Protein AF-A0A662V0V3-F1 (afdb_monomer_lite)

Sequence (267 aa):
MVRGRYQEDEWTQLFRLRDEVISTLRYVTDKVEEINYPELQRGKKKSIDIVASTEHKDLIIKIQSDAKKIKRDELEDLIKSSKVLNALPIVISKFSGSNELEDYVIYIKNNVFIMNEKTFKGVVVERNTYVFNIKGNYLVKVDGKRLRRLRESLGLSLGDVAKELGVTRKTVYEYERESFTATVGTAERLINVFGDDIIEPIDIKVLSELRRMYETALKLSEDRGYDIVNYLKSLGLKASDIKFSAPDVLASHEVSERVKLFIIDLR

Radius of gyration: 21.25 Å; chains: 1; bounding box: 59×47×59 Å

pLDDT: mean 80.62, std 18.29, range [36.09, 98.62]

Structure (mmCIF, N/CA/C/O backbone):
data_AF-A0A662V0V3-F1
#
_entry.id   AF-A0A662V0V3-F1
#
loop_
_atom_site.group_PDB
_atom_site.id
_atom_site.type_symbol
_atom_site.label_atom_id
_atom_site.label_alt_id
_atom_site.label_comp_id
_atom_site.label_asym_id
_atom_site.label_entity_id
_atom_site.label_seq_id
_atom_site.pdbx_PDB_ins_code
_atom_site.Cartn_x
_atom_site.Cartn_y
_atom_site.Cartn_z
_atom_site.occupancy
_atom_site.B_iso_or_equiv
_atom_site.auth_seq_id
_atom_site.auth_comp_id
_atom_site.auth_asym_id
_atom_site.auth_atom_id
_atom_site.pdbx_PDB_model_num
ATOM 1 N N . MET A 1 1 ? 34.829 -26.883 13.760 1.00 36.09 1 MET A N 1
ATOM 2 C CA . MET A 1 1 ? 33.883 -25.870 14.276 1.00 36.09 1 MET A CA 1
ATOM 3 C C . MET A 1 1 ? 33.181 -25.259 13.068 1.00 36.09 1 MET A C 1
ATOM 5 O O . MET A 1 1 ? 33.802 -24.524 12.317 1.00 36.09 1 MET A O 1
ATOM 9 N N . VAL A 1 2 ? 31.957 -25.705 12.778 1.00 39.19 2 VAL A N 1
ATOM 10 C CA . VAL A 1 2 ? 31.192 -25.314 11.580 1.00 39.19 2 VAL A CA 1
ATOM 11 C C . VAL A 1 2 ? 30.356 -24.078 11.899 1.00 39.19 2 VAL A C 1
ATOM 13 O O . VAL A 1 2 ? 29.599 -24.118 12.865 1.00 39.19 2 VAL A O 1
ATOM 16 N N . ARG A 1 3 ? 30.474 -23.026 11.076 1.00 37.81 3 ARG A N 1
ATOM 17 C CA . ARG A 1 3 ? 29.374 -22.205 10.513 1.00 37.81 3 ARG A CA 1
ATOM 18 C C . ARG A 1 3 ? 29.942 -20.935 9.867 1.00 37.81 3 ARG A C 1
ATOM 20 O O . ARG A 1 3 ? 29.838 -19.840 10.409 1.00 37.81 3 ARG A O 1
ATOM 27 N N . GLY A 1 4 ? 30.498 -21.081 8.666 1.00 36.47 4 GLY A N 1
ATOM 28 C CA . GLY A 1 4 ? 30.478 -19.981 7.704 1.00 36.47 4 GLY A CA 1
ATOM 29 C C . GLY A 1 4 ? 29.048 -19.872 7.183 1.00 36.47 4 GLY A C 1
ATOM 30 O O . GLY A 1 4 ? 28.585 -20.775 6.490 1.00 36.47 4 GLY A O 1
ATOM 31 N N . ARG A 1 5 ? 28.307 -18.830 7.576 1.00 39.22 5 ARG A N 1
ATOM 32 C CA . ARG A 1 5 ? 27.064 -18.488 6.874 1.00 39.22 5 ARG A CA 1
ATOM 33 C C . ARG A 1 5 ? 27.488 -18.047 5.478 1.00 39.22 5 ARG A C 1
ATOM 35 O O . ARG A 1 5 ? 28.145 -17.018 5.355 1.00 39.22 5 ARG A O 1
ATOM 42 N N . TYR A 1 6 ? 27.152 -18.826 4.456 1.00 42.78 6 TYR A N 1
ATOM 43 C CA . TYR A 1 6 ? 27.173 -18.335 3.085 1.00 42.78 6 TYR A CA 1
ATOM 44 C C . TYR A 1 6 ? 26.212 -17.143 3.037 1.00 42.78 6 TYR A C 1
ATOM 46 O O . TYR A 1 6 ? 25.001 -17.321 3.158 1.00 42.78 6 TYR A O 1
ATOM 54 N N . GLN A 1 7 ? 26.745 -15.921 2.972 1.00 56.53 7 GLN A N 1
ATOM 55 C CA . GLN A 1 7 ? 25.949 -14.781 2.538 1.00 56.53 7 GLN A CA 1
ATOM 56 C C . GLN A 1 7 ? 25.616 -15.045 1.072 1.00 56.53 7 GLN A C 1
ATOM 58 O O . GLN A 1 7 ? 26.511 -15.092 0.232 1.00 56.53 7 GLN A O 1
ATOM 63 N N . GLU A 1 8 ? 24.342 -15.308 0.805 1.00 66.62 8 GLU A N 1
ATOM 64 C CA . GLU A 1 8 ? 23.791 -15.407 -0.543 1.00 66.62 8 GLU A CA 1
ATOM 65 C C . GLU A 1 8 ? 24.141 -14.126 -1.306 1.00 66.62 8 GLU A C 1
ATOM 67 O O . GLU A 1 8 ? 23.942 -13.025 -0.781 1.00 66.62 8 GLU A O 1
ATOM 72 N N . ASP A 1 9 ? 24.717 -14.256 -2.499 1.00 82.44 9 ASP A N 1
ATOM 73 C CA . ASP A 1 9 ? 25.116 -13.098 -3.290 1.00 82.44 9 ASP A CA 1
ATOM 74 C C . ASP A 1 9 ? 23.882 -12.329 -3.797 1.00 82.44 9 ASP A C 1
ATOM 76 O O . ASP A 1 9 ? 22.776 -12.865 -3.903 1.00 82.44 9 ASP A O 1
ATOM 80 N N . GLU A 1 10 ? 24.062 -11.041 -4.095 1.00 78.12 10 GLU A N 1
ATOM 81 C CA . GLU A 1 10 ? 22.960 -10.135 -4.438 1.00 78.12 10 GLU A CA 1
ATOM 82 C C . GLU A 1 10 ? 22.139 -10.606 -5.654 1.00 78.12 10 GLU A C 1
ATOM 84 O O . GLU A 1 10 ? 20.933 -10.357 -5.703 1.00 78.12 10 GLU A O 1
ATOM 89 N N . TRP A 1 11 ? 22.752 -11.314 -6.611 1.00 80.00 11 TRP A N 1
ATOM 90 C CA . TRP A 1 11 ? 22.042 -11.821 -7.787 1.00 80.00 11 TRP A CA 1
ATOM 91 C C . TRP A 1 11 ? 21.108 -12.966 -7.438 1.00 80.00 11 TRP A C 1
ATOM 93 O O . TRP A 1 11 ? 19.960 -12.963 -7.881 1.00 80.00 11 TRP A O 1
ATOM 103 N N . THR A 1 12 ? 21.574 -13.907 -6.621 1.00 83.75 12 THR A N 1
ATOM 104 C CA . THR A 1 12 ? 20.755 -15.033 -6.168 1.00 83.75 12 THR A CA 1
ATOM 105 C C . THR A 1 12 ? 19.556 -14.536 -5.354 1.00 83.75 12 THR A C 1
ATOM 107 O O . THR A 1 12 ? 18.425 -14.959 -5.601 1.00 83.75 12 THR A O 1
ATOM 110 N N . GLN A 1 13 ? 19.761 -13.541 -4.482 1.00 82.56 13 GLN A N 1
ATOM 111 C CA . GLN A 1 13 ? 18.664 -12.906 -3.741 1.00 82.56 13 GLN A CA 1
ATOM 112 C C . GLN A 1 13 ? 17.648 -12.222 -4.667 1.00 82.56 13 GLN A C 1
ATOM 114 O O . GLN A 1 13 ? 16.444 -12.393 -4.493 1.00 82.56 13 GLN A O 1
ATOM 119 N N . LEU A 1 14 ? 18.114 -11.455 -5.660 1.00 86.75 14 LEU A N 1
ATOM 120 C CA . LEU A 1 14 ? 17.243 -10.771 -6.623 1.00 86.75 14 LEU A CA 1
ATOM 121 C C . LEU A 1 14 ? 16.444 -11.747 -7.491 1.00 86.75 14 LEU A C 1
ATOM 123 O O . LEU A 1 14 ? 15.271 -11.495 -7.765 1.00 86.75 14 LEU A O 1
ATOM 127 N N . PHE A 1 15 ? 17.076 -12.835 -7.930 1.00 88.19 15 PHE A N 1
ATOM 128 C CA . PHE A 1 15 ? 16.431 -13.882 -8.717 1.00 88.19 15 PHE A CA 1
ATOM 129 C C . PHE A 1 15 ? 15.315 -14.553 -7.914 1.00 88.19 15 PHE A C 1
ATOM 131 O O . PHE A 1 15 ? 14.172 -14.599 -8.356 1.00 88.19 15 PHE A O 1
ATOM 138 N N . ARG A 1 16 ? 15.616 -14.959 -6.679 1.00 90.25 16 ARG A N 1
ATOM 139 C CA . ARG A 1 16 ? 14.630 -15.558 -5.781 1.00 90.25 16 ARG A CA 1
ATOM 140 C C . ARG A 1 16 ? 13.469 -14.613 -5.472 1.00 90.25 16 ARG A C 1
ATOM 142 O O . ARG A 1 16 ? 12.314 -15.014 -5.563 1.00 90.25 16 ARG A O 1
ATOM 149 N N . LEU A 1 17 ? 13.775 -13.357 -5.139 1.00 92.56 17 LEU A N 1
ATOM 150 C CA . LEU A 1 17 ? 12.762 -12.344 -4.844 1.00 92.56 17 LEU A CA 1
ATOM 151 C C . LEU A 1 17 ? 11.808 -12.161 -6.029 1.00 92.56 17 LEU A C 1
ATOM 153 O O . LEU A 1 17 ? 10.598 -12.037 -5.859 1.00 92.56 17 LEU A O 1
ATOM 157 N N . ARG A 1 18 ? 12.354 -12.176 -7.247 1.00 93.69 18 ARG A N 1
ATOM 158 C CA . ARG A 1 18 ? 11.568 -12.104 -8.474 1.00 93.69 18 ARG A CA 1
ATOM 159 C C . ARG A 1 18 ? 10.651 -13.306 -8.648 1.00 93.69 18 ARG A C 1
ATOM 161 O O . ARG A 1 18 ? 9.461 -13.104 -8.881 1.00 93.69 18 ARG A O 1
ATOM 168 N N . ASP A 1 19 ? 11.176 -14.517 -8.513 1.00 94.88 19 ASP A N 1
ATOM 169 C CA . ASP A 1 19 ? 10.383 -15.739 -8.651 1.00 94.88 19 ASP A CA 1
ATOM 170 C C . ASP A 1 19 ? 9.229 -15.780 -7.639 1.00 94.88 19 ASP A C 1
ATOM 172 O O . ASP A 1 19 ? 8.098 -16.122 -7.990 1.00 94.88 19 ASP A O 1
ATOM 176 N N . GLU A 1 20 ? 9.482 -15.365 -6.395 1.00 96.06 20 GLU A N 1
ATOM 177 C CA . GLU A 1 20 ? 8.468 -15.298 -5.338 1.00 96.06 20 GLU A CA 1
ATOM 178 C C . GLU A 1 20 ? 7.365 -14.270 -5.659 1.00 96.06 20 GLU A C 1
ATOM 180 O O . GLU A 1 20 ? 6.174 -14.565 -5.500 1.00 96.06 20 GLU A O 1
ATOM 185 N N . VAL A 1 21 ? 7.727 -13.094 -6.186 1.00 97.56 21 VAL A N 1
ATOM 186 C CA . VAL A 1 21 ? 6.764 -12.069 -6.633 1.00 97.56 21 VAL A CA 1
ATOM 187 C C . VAL A 1 21 ? 5.919 -12.568 -7.805 1.00 97.56 21 VAL A C 1
ATOM 189 O O . VAL A 1 21 ? 4.696 -12.426 -7.782 1.00 97.56 21 VAL A O 1
ATOM 192 N N . ILE A 1 22 ? 6.538 -13.184 -8.816 1.00 97.12 22 ILE A N 1
ATOM 193 C CA . ILE A 1 22 ? 5.828 -13.712 -9.991 1.00 97.12 22 ILE A CA 1
ATOM 194 C C . ILE A 1 22 ? 4.888 -14.844 -9.589 1.00 97.12 22 ILE A C 1
ATOM 196 O O . ILE A 1 22 ? 3.740 -14.866 -10.027 1.00 97.12 22 ILE A O 1
ATOM 200 N N . SER A 1 23 ? 5.346 -15.760 -8.736 1.00 97.19 23 SER A N 1
ATOM 201 C CA . SER A 1 23 ? 4.524 -16.848 -8.203 1.00 97.19 23 SER A CA 1
ATOM 202 C C . SER A 1 23 ? 3.300 -16.311 -7.455 1.00 97.19 23 SER A C 1
ATOM 204 O O . SER A 1 23 ? 2.175 -16.745 -7.703 1.00 97.19 23 SER A O 1
ATOM 206 N N . THR A 1 24 ? 3.497 -15.289 -6.616 1.00 97.88 24 THR A N 1
ATOM 207 C CA . THR A 1 24 ? 2.410 -14.610 -5.893 1.00 97.88 24 THR A CA 1
ATOM 208 C C . THR A 1 24 ? 1.397 -13.976 -6.848 1.00 97.88 24 THR A C 1
ATOM 210 O O . THR A 1 24 ? 0.194 -14.124 -6.655 1.00 97.88 24 THR A O 1
ATOM 213 N N . LEU A 1 25 ? 1.860 -13.299 -7.903 1.00 97.56 25 LEU A N 1
ATOM 214 C CA . LEU A 1 25 ? 0.984 -12.693 -8.910 1.00 97.56 25 LEU A CA 1
ATOM 215 C C . LEU A 1 25 ? 0.212 -13.741 -9.717 1.00 97.56 25 LEU A C 1
ATOM 217 O O . LEU A 1 25 ? -0.990 -13.590 -9.919 1.00 97.56 25 LEU A O 1
ATOM 221 N N . ARG A 1 26 ? 0.877 -14.822 -10.133 1.00 96.88 26 ARG A N 1
ATOM 222 C CA . ARG A 1 26 ? 0.257 -15.924 -10.886 1.00 96.88 26 ARG A CA 1
ATOM 223 C C . ARG A 1 26 ? -0.793 -16.685 -10.085 1.00 96.88 26 ARG A C 1
ATOM 225 O O . ARG A 1 26 ? -1.642 -17.340 -10.673 1.00 96.88 26 ARG A O 1
ATOM 232 N N . TYR A 1 27 ? -0.773 -16.576 -8.758 1.00 95.69 27 TYR A N 1
ATOM 233 C CA . TYR A 1 27 ? -1.848 -17.101 -7.924 1.00 95.69 27 TYR A CA 1
ATOM 234 C C . TYR A 1 27 ? -3.170 -16.332 -8.103 1.00 95.69 27 TYR A C 1
ATOM 236 O O . TYR A 1 27 ? -4.236 -16.899 -7.881 1.00 95.69 27 TYR A O 1
ATOM 244 N N . VAL A 1 28 ? -3.118 -15.053 -8.499 1.00 95.06 28 VAL A N 1
ATOM 245 C CA . VAL A 1 28 ? -4.305 -14.178 -8.584 1.00 95.06 28 VAL A CA 1
ATOM 246 C C . VAL A 1 28 ? -4.665 -13.736 -10.000 1.00 95.06 28 VAL A C 1
ATOM 248 O O . VAL A 1 28 ? -5.780 -13.269 -10.223 1.00 95.06 28 VAL A O 1
ATOM 251 N N . THR A 1 29 ? -3.745 -13.827 -10.962 1.00 94.38 29 THR A N 1
ATOM 252 C CA . THR A 1 29 ? -3.995 -13.446 -12.356 1.00 94.38 29 THR A CA 1
ATOM 253 C C . THR A 1 29 ? -3.036 -14.140 -13.317 1.00 94.38 29 THR A C 1
ATOM 255 O O . THR A 1 29 ? -1.846 -14.265 -13.039 1.00 94.38 29 THR A O 1
ATOM 258 N N . ASP A 1 30 ? -3.532 -14.505 -14.499 1.00 93.50 30 ASP A N 1
ATOM 259 C CA . ASP A 1 30 ? -2.701 -15.018 -15.597 1.00 93.50 30 ASP A CA 1
ATOM 260 C C . ASP A 1 30 ? -2.013 -13.895 -16.394 1.00 93.50 30 ASP A C 1
ATOM 262 O O . ASP A 1 30 ? -1.129 -14.145 -17.210 1.00 93.50 30 ASP A O 1
ATOM 266 N N . LYS A 1 31 ? -2.411 -12.635 -16.179 1.00 94.50 31 LYS A N 1
ATOM 267 C CA . LYS A 1 31 ? -1.890 -11.470 -16.907 1.00 94.50 31 LYS A CA 1
ATOM 268 C C . LYS A 1 31 ? -0.669 -10.900 -16.194 1.00 94.50 31 LYS A C 1
ATOM 270 O O . LYS A 1 31 ? -0.765 -9.842 -15.572 1.00 94.50 31 LYS A O 1
ATOM 275 N N . VAL A 1 32 ? 0.449 -11.616 -16.260 1.00 94.00 32 VAL A N 1
ATOM 276 C CA . VAL A 1 32 ? 1.728 -11.229 -15.645 1.00 94.00 32 VAL A CA 1
ATOM 277 C C . VAL A 1 32 ? 2.821 -11.273 -16.700 1.00 94.00 32 VAL A C 1
ATOM 279 O O . VAL A 1 32 ? 3.084 -12.331 -17.263 1.00 94.00 32 VAL A O 1
ATOM 282 N N . GLU A 1 33 ? 3.487 -10.144 -16.920 1.00 90.75 33 GLU A N 1
ATOM 283 C CA . GLU A 1 33 ? 4.563 -10.017 -17.901 1.00 90.75 33 GLU A CA 1
ATOM 284 C C . GLU A 1 33 ? 5.835 -9.491 -17.238 1.00 90.75 33 GLU A C 1
ATOM 286 O O . GLU A 1 33 ? 5.838 -8.452 -16.570 1.00 90.75 33 GLU A O 1
ATOM 291 N N . GLU A 1 34 ? 6.938 -10.205 -17.449 1.00 88.94 34 GLU A N 1
ATOM 292 C CA . GLU A 1 34 ? 8.272 -9.699 -17.144 1.00 88.94 34 GLU A CA 1
ATOM 293 C C . GLU A 1 34 ? 8.750 -8.804 -18.285 1.00 88.94 34 GLU A C 1
ATOM 295 O O . GLU A 1 34 ? 8.772 -9.204 -19.450 1.00 88.94 34 GLU A O 1
ATOM 300 N N . ILE A 1 35 ? 9.196 -7.593 -17.957 1.00 84.00 35 ILE A N 1
ATOM 301 C CA . ILE A 1 35 ? 9.712 -6.679 -18.969 1.00 84.00 35 ILE A CA 1
ATOM 302 C C . ILE A 1 35 ? 11.147 -7.075 -19.312 1.00 84.00 35 ILE A C 1
ATOM 304 O O . ILE A 1 35 ? 12.098 -6.860 -18.547 1.00 84.00 35 ILE A O 1
ATOM 308 N N . ASN A 1 36 ? 11.311 -7.640 -20.506 1.00 73.19 36 ASN A N 1
ATOM 309 C CA . ASN A 1 36 ? 12.622 -7.858 -21.087 1.00 73.19 36 ASN A CA 1
ATOM 310 C C . ASN A 1 36 ? 13.126 -6.573 -21.753 1.00 73.19 36 ASN A C 1
ATOM 312 O O . ASN A 1 36 ? 12.387 -5.869 -22.435 1.00 73.19 36 ASN A O 1
ATOM 316 N N . TYR A 1 37 ? 14.411 -6.288 -21.575 1.00 70.88 37 TYR A N 1
ATOM 317 C CA . TYR A 1 37 ? 15.070 -5.128 -22.161 1.00 70.88 37 TYR A CA 1
ATOM 318 C C . TYR A 1 37 ? 16.232 -5.630 -23.028 1.00 70.88 37 TYR A C 1
ATOM 320 O O . TYR A 1 37 ? 17.349 -5.762 -22.515 1.00 70.88 37 TYR A O 1
ATOM 328 N N . PRO A 1 38 ? 15.979 -5.939 -24.315 1.00 57.25 38 PRO A N 1
ATOM 329 C CA . PRO A 1 38 ? 16.952 -6.594 -25.189 1.00 57.25 38 PRO A CA 1
ATOM 330 C C . PRO A 1 38 ? 18.245 -5.788 -25.391 1.00 57.25 38 PRO A C 1
ATOM 332 O O . PRO A 1 38 ? 19.292 -6.361 -25.671 1.00 57.25 38 PRO A O 1
ATOM 335 N N . GLU A 1 39 ? 18.192 -4.464 -25.220 1.00 52.94 39 GLU A N 1
ATOM 336 C CA . GLU A 1 39 ? 19.265 -3.546 -25.628 1.00 52.94 39 GLU A CA 1
ATOM 337 C C . GLU A 1 39 ? 20.172 -3.041 -24.496 1.00 52.94 39 GLU A C 1
ATOM 339 O O . GLU A 1 39 ? 20.977 -2.119 -24.678 1.00 52.94 39 GLU A O 1
ATOM 344 N N . LEU A 1 40 ? 20.057 -3.595 -23.289 1.00 50.72 40 LEU A N 1
ATOM 345 C CA . LEU A 1 40 ? 20.880 -3.127 -22.179 1.00 50.72 40 LEU A CA 1
ATOM 346 C C . LEU A 1 40 ? 22.265 -3.772 -22.242 1.00 50.72 40 LEU A C 1
ATOM 348 O O . LEU A 1 40 ? 22.484 -4.890 -21.778 1.00 50.72 40 LEU A O 1
ATOM 352 N N . GLN A 1 41 ? 23.237 -3.004 -22.737 1.00 47.69 41 GLN A N 1
ATOM 353 C CA . GLN A 1 41 ? 24.634 -3.180 -22.342 1.00 47.69 41 GLN A CA 1
ATOM 354 C C . GLN A 1 41 ? 24.722 -3.272 -20.806 1.00 47.69 41 GLN A C 1
ATOM 356 O O . GLN A 1 41 ? 23.970 -2.595 -20.093 1.00 47.69 41 GLN A O 1
ATOM 361 N N . ARG A 1 42 ? 25.639 -4.108 -20.293 1.00 43.66 42 ARG A N 1
ATOM 362 C CA . ARG A 1 42 ? 25.902 -4.287 -18.852 1.00 43.66 42 ARG A CA 1
ATOM 363 C C . ARG A 1 42 ? 25.878 -2.934 -18.121 1.00 43.66 42 ARG A C 1
ATOM 365 O O . ARG A 1 42 ? 26.743 -2.097 -18.353 1.00 43.66 42 ARG A O 1
ATOM 372 N N . GLY A 1 43 ? 24.904 -2.741 -17.227 1.00 47.94 43 GLY A N 1
ATOM 373 C CA . GLY A 1 43 ? 24.848 -1.590 -16.316 1.00 47.94 43 GLY A CA 1
ATOM 374 C C . GLY A 1 43 ? 23.823 -0.489 -16.624 1.00 47.94 43 GLY A C 1
ATOM 375 O O . GLY A 1 43 ? 23.785 0.493 -15.879 1.00 47.94 43 GLY A O 1
ATOM 376 N N . LYS A 1 44 ? 22.970 -0.607 -17.654 1.00 53.56 44 LYS A N 1
ATOM 377 C CA . LYS A 1 44 ? 21.841 0.333 -17.819 1.00 53.56 44 LYS A CA 1
ATOM 378 C C . LYS A 1 44 ? 20.663 -0.002 -16.882 1.00 53.56 44 LYS A C 1
ATOM 380 O O . LYS A 1 44 ? 20.361 -1.163 -16.616 1.00 53.56 44 LYS A O 1
ATOM 385 N N . LYS A 1 45 ? 20.038 1.063 -16.371 1.00 61.50 45 LYS A N 1
ATOM 386 C CA . LYS A 1 45 ? 19.012 1.092 -15.315 1.00 61.50 45 LYS A CA 1
ATOM 387 C C . LYS A 1 45 ? 17.628 0.724 -15.866 1.00 61.50 45 LYS A C 1
ATOM 389 O O . LYS A 1 45 ? 17.332 1.079 -17.003 1.00 61.50 45 LYS A O 1
ATOM 394 N N . LYS A 1 46 ? 16.793 0.064 -15.057 1.00 74.81 46 LYS A N 1
ATOM 395 C CA . LYS A 1 46 ? 15.417 -0.335 -15.406 1.00 74.81 46 LYS A CA 1
ATOM 396 C C . LYS A 1 46 ? 14.445 0.205 -14.368 1.00 74.81 46 LYS A C 1
ATOM 398 O O . LYS A 1 46 ? 14.604 -0.121 -13.195 1.00 74.81 46 LYS A O 1
ATOM 403 N N . SER A 1 47 ? 13.421 0.933 -14.790 1.00 84.00 47 SER A N 1
ATOM 404 C CA . SER A 1 47 ? 12.402 1.472 -13.875 1.00 84.00 47 SER A CA 1
ATOM 405 C C . SER A 1 47 ? 11.267 0.495 -13.573 1.00 84.00 47 SER A C 1
ATOM 407 O O . SER A 1 47 ? 10.597 0.649 -12.558 1.00 84.00 47 SER A O 1
ATOM 409 N N . ILE A 1 48 ? 11.053 -0.511 -14.427 1.00 90.56 48 ILE A N 1
ATOM 410 C CA . ILE A 1 48 ? 9.982 -1.510 -14.312 1.00 90.56 48 ILE A CA 1
ATOM 411 C C . ILE A 1 48 ? 10.592 -2.890 -14.570 1.00 90.56 48 ILE A C 1
ATOM 413 O O . ILE A 1 48 ? 11.380 -3.052 -15.495 1.00 90.56 48 ILE A O 1
ATOM 417 N N . ASP A 1 49 ? 10.249 -3.880 -13.754 1.00 90.75 49 ASP A N 1
ATOM 418 C CA . ASP A 1 49 ? 10.675 -5.270 -13.951 1.00 90.75 49 ASP A CA 1
ATOM 419 C C . ASP A 1 49 ? 9.490 -6.169 -14.313 1.00 90.75 49 ASP A C 1
ATOM 421 O O . ASP A 1 49 ? 9.626 -7.039 -15.169 1.00 90.75 49 ASP A O 1
ATOM 425 N N . ILE A 1 50 ? 8.328 -5.943 -13.694 1.00 93.31 50 ILE A N 1
ATOM 426 C CA . ILE A 1 50 ? 7.118 -6.745 -13.898 1.00 93.31 50 ILE A CA 1
ATOM 427 C C . ILE A 1 50 ? 5.922 -5.815 -14.082 1.00 93.31 50 ILE A C 1
ATOM 429 O O . ILE A 1 50 ? 5.805 -4.791 -13.404 1.00 93.31 50 ILE A O 1
ATOM 433 N N . VAL A 1 51 ? 5.004 -6.199 -14.962 1.00 94.62 51 VAL A N 1
ATOM 434 C CA . VAL A 1 51 ? 3.663 -5.620 -15.041 1.00 94.62 51 VAL A CA 1
ATOM 435 C C . VAL A 1 51 ? 2.623 -6.715 -14.859 1.00 94.62 51 VAL A C 1
ATOM 437 O O . VAL A 1 51 ? 2.812 -7.846 -15.305 1.00 94.62 51 VAL A O 1
ATOM 440 N N . ALA A 1 52 ? 1.529 -6.394 -14.177 1.00 95.06 52 ALA A N 1
ATOM 441 C CA . ALA A 1 52 ? 0.437 -7.335 -13.981 1.00 95.06 52 ALA A CA 1
ATOM 442 C C . ALA A 1 52 ? -0.918 -6.633 -14.013 1.00 95.06 52 ALA A C 1
ATOM 444 O O . ALA A 1 52 ? -1.047 -5.515 -13.519 1.00 95.06 52 ALA A O 1
ATOM 445 N N . SER A 1 53 ? -1.937 -7.307 -14.538 1.00 93.62 53 SER A N 1
ATOM 446 C CA . SER A 1 53 ? -3.319 -6.818 -14.517 1.00 93.62 53 SER A CA 1
ATOM 447 C C . SER A 1 53 ? -4.165 -7.672 -13.587 1.00 93.62 53 SER A C 1
ATOM 449 O O . SER A 1 53 ? -4.346 -8.865 -13.832 1.00 93.62 53 SER A O 1
ATOM 451 N N . THR A 1 54 ? -4.712 -7.061 -12.537 1.00 92.31 54 THR A N 1
ATOM 452 C CA . THR A 1 54 ? -5.638 -7.719 -11.598 1.00 92.31 54 THR A CA 1
ATOM 453 C C . THR A 1 54 ? -7.075 -7.256 -11.830 1.00 92.31 54 THR A C 1
ATOM 455 O O . THR A 1 54 ? -7.315 -6.351 -12.627 1.00 92.31 54 THR A O 1
ATOM 458 N N . GLU A 1 55 ? -8.044 -7.854 -11.132 1.00 89.25 55 GLU A N 1
ATOM 459 C CA . GLU A 1 55 ? -9.450 -7.430 -11.198 1.00 89.25 55 GLU A CA 1
ATOM 460 C C . GLU A 1 55 ? -9.639 -5.959 -10.786 1.00 89.25 55 GLU A C 1
ATOM 462 O O . GLU A 1 55 ? -10.456 -5.246 -11.364 1.00 89.25 55 GLU A O 1
ATOM 467 N N . HIS A 1 56 ? -8.878 -5.487 -9.794 1.00 89.69 56 HIS A N 1
ATOM 468 C CA . HIS A 1 56 ? -9.072 -4.155 -9.214 1.00 89.69 56 HIS A CA 1
ATOM 469 C C . HIS A 1 56 ? -8.161 -3.089 -9.821 1.00 89.69 56 HIS A C 1
ATOM 471 O O . HIS A 1 56 ? -8.543 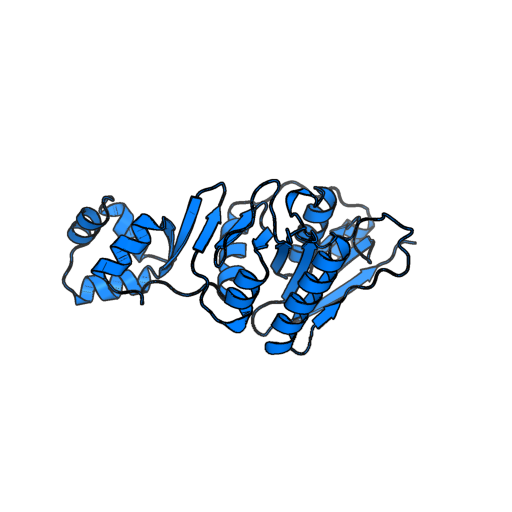-1.916 -9.896 1.00 89.69 56 HIS A O 1
ATOM 477 N N . LYS A 1 57 ? -6.926 -3.457 -10.186 1.00 92.81 57 LYS A N 1
ATOM 478 C CA . LYS A 1 57 ? -5.926 -2.495 -10.656 1.00 92.81 57 LYS A CA 1
ATOM 479 C C . LYS A 1 57 ? -4.775 -3.150 -11.412 1.00 92.81 57 LYS A C 1
ATOM 481 O O . LYS A 1 57 ? -4.339 -4.248 -11.064 1.00 92.81 57 LYS A O 1
ATOM 486 N N . ASP A 1 58 ? -4.230 -2.428 -12.383 1.00 94.69 58 ASP A N 1
ATOM 487 C CA . ASP A 1 58 ? -2.933 -2.764 -12.965 1.00 94.69 58 ASP A CA 1
ATOM 488 C C . ASP A 1 58 ? -1.809 -2.427 -11.981 1.00 94.69 58 ASP A C 1
ATOM 490 O O . ASP A 1 58 ? -1.887 -1.448 -11.232 1.00 94.69 58 ASP A O 1
ATOM 494 N N . LEU A 1 59 ? -0.754 -3.231 -11.992 1.00 96.12 59 LEU A N 1
ATOM 495 C CA . LEU A 1 59 ? 0.424 -3.115 -11.148 1.00 96.12 59 LEU A CA 1
ATOM 496 C C . LEU A 1 59 ? 1.644 -2.929 -12.046 1.00 96.12 59 LEU A C 1
ATOM 498 O O . LEU A 1 59 ? 1.829 -3.670 -13.012 1.00 96.12 59 LEU A O 1
ATOM 502 N N . ILE A 1 60 ? 2.494 -1.967 -11.705 1.00 95.12 60 ILE A N 1
ATOM 503 C CA . ILE A 1 60 ? 3.828 -1.838 -12.287 1.00 95.12 60 ILE A CA 1
ATOM 504 C C . ILE A 1 60 ? 4.843 -1.965 -11.156 1.00 95.12 60 ILE A C 1
ATOM 506 O O . ILE A 1 60 ? 4.792 -1.239 -10.159 1.00 95.12 60 ILE A O 1
ATOM 510 N N . ILE A 1 61 ? 5.721 -2.953 -11.276 1.00 96.94 61 ILE A N 1
ATOM 511 C CA . ILE A 1 61 ? 6.528 -3.435 -10.164 1.00 96.94 61 ILE A CA 1
ATOM 512 C C . ILE A 1 61 ? 8.001 -3.308 -10.521 1.00 96.94 61 ILE A C 1
ATOM 514 O O . ILE A 1 61 ? 8.461 -3.797 -11.555 1.00 96.94 61 ILE A O 1
ATOM 518 N N . LYS A 1 62 ? 8.744 -2.671 -9.622 1.00 95.50 62 LYS A N 1
ATOM 519 C CA . LYS A 1 62 ? 10.202 -2.642 -9.597 1.00 95.50 62 LYS A CA 1
ATOM 520 C C . LYS A 1 62 ? 10.693 -3.607 -8.523 1.00 95.50 62 LYS A C 1
ATOM 522 O O . LYS A 1 62 ? 10.207 -3.563 -7.396 1.00 95.50 62 LYS A O 1
ATOM 527 N N . ILE A 1 63 ? 11.680 -4.435 -8.847 1.00 94.75 63 ILE A N 1
ATOM 528 C CA . ILE A 1 63 ? 12.350 -5.315 -7.886 1.00 94.75 63 ILE A CA 1
ATOM 529 C C . ILE A 1 63 ? 13.767 -4.802 -7.657 1.00 94.75 63 ILE A C 1
ATOM 531 O O . ILE A 1 63 ? 14.520 -4.555 -8.601 1.00 94.75 63 ILE A O 1
ATOM 535 N N . GLN A 1 64 ? 14.137 -4.647 -6.391 1.00 92.94 64 GLN A N 1
ATOM 536 C CA . GLN A 1 64 ? 15.485 -4.272 -5.986 1.00 92.94 64 GLN A CA 1
ATOM 537 C C . GLN A 1 64 ? 15.798 -4.898 -4.626 1.00 92.94 64 GLN A C 1
ATOM 539 O O . GLN A 1 64 ? 14.946 -4.934 -3.759 1.00 92.94 64 GLN A O 1
ATOM 544 N N . SER A 1 65 ? 17.028 -5.355 -4.408 1.00 91.06 65 SER A N 1
ATOM 545 C CA . SER A 1 65 ? 17.492 -5.904 -3.122 1.00 91.06 65 SER A CA 1
ATOM 546 C C . SER A 1 65 ? 17.379 -4.891 -1.971 1.00 91.06 65 SER A C 1
ATOM 548 O O . SER A 1 65 ? 16.978 -5.232 -0.859 1.00 91.06 65 SER A O 1
ATOM 550 N N . ASP A 1 66 ? 17.728 -3.637 -2.262 1.00 92.88 66 ASP A N 1
ATOM 551 C CA . ASP A 1 66 ? 17.662 -2.485 -1.370 1.00 92.88 66 ASP A CA 1
ATOM 552 C C . ASP A 1 66 ? 16.992 -1.298 -2.078 1.00 92.88 66 ASP A C 1
ATOM 554 O O . ASP A 1 66 ? 17.535 -0.729 -3.030 1.00 92.88 66 ASP A O 1
ATOM 558 N N . ALA A 1 67 ? 15.843 -0.865 -1.565 1.00 93.88 67 ALA A N 1
ATOM 559 C CA . ALA A 1 67 ? 15.054 0.233 -2.106 1.00 93.88 67 ALA A CA 1
ATOM 560 C C . ALA A 1 67 ? 15.827 1.565 -2.169 1.00 93.88 67 ALA A C 1
ATOM 562 O O . ALA A 1 67 ? 15.497 2.419 -2.992 1.00 93.88 67 ALA A O 1
ATOM 563 N N . LYS A 1 68 ? 16.874 1.770 -1.351 1.00 92.12 68 LYS A N 1
ATOM 564 C CA . LYS A 1 68 ? 17.732 2.968 -1.435 1.00 92.12 68 LYS A CA 1
ATOM 565 C C . LYS A 1 68 ? 18.677 2.961 -2.636 1.00 92.12 68 LYS A C 1
ATOM 567 O O . LYS A 1 68 ? 19.169 4.028 -3.000 1.00 92.12 68 LYS A O 1
ATOM 572 N N . LYS A 1 69 ? 18.925 1.805 -3.263 1.00 91.62 69 LYS A N 1
ATOM 573 C CA . LYS A 1 69 ? 19.723 1.715 -4.497 1.00 91.62 69 LYS A CA 1
ATOM 574 C C . LYS A 1 69 ? 18.959 2.218 -5.725 1.00 91.62 69 LYS A C 1
ATOM 576 O O . LYS A 1 69 ? 19.592 2.545 -6.728 1.00 91.62 69 LYS A O 1
ATOM 581 N N . ILE A 1 70 ? 17.630 2.324 -5.639 1.00 90.94 70 ILE A N 1
ATOM 582 C CA . ILE A 1 70 ? 16.790 2.867 -6.710 1.00 90.94 70 ILE A CA 1
ATOM 583 C C . ILE A 1 70 ? 17.088 4.356 -6.857 1.00 90.94 70 ILE A C 1
ATOM 585 O O . ILE A 1 70 ? 16.897 5.153 -5.932 1.00 90.94 70 ILE A O 1
ATOM 589 N N . LYS A 1 71 ? 17.575 4.745 -8.035 1.00 89.56 71 LYS A N 1
ATOM 590 C CA . LYS A 1 71 ? 17.908 6.142 -8.312 1.00 89.56 71 LYS A CA 1
ATOM 591 C C . LYS A 1 71 ? 16.637 6.965 -8.483 1.00 89.56 71 LYS A C 1
ATOM 593 O O . LYS A 1 71 ? 15.588 6.457 -8.868 1.00 89.56 71 LYS A O 1
ATOM 598 N N . ARG A 1 72 ? 16.756 8.272 -8.237 1.00 85.44 72 ARG A N 1
ATOM 599 C CA . ARG A 1 72 ? 15.639 9.219 -8.3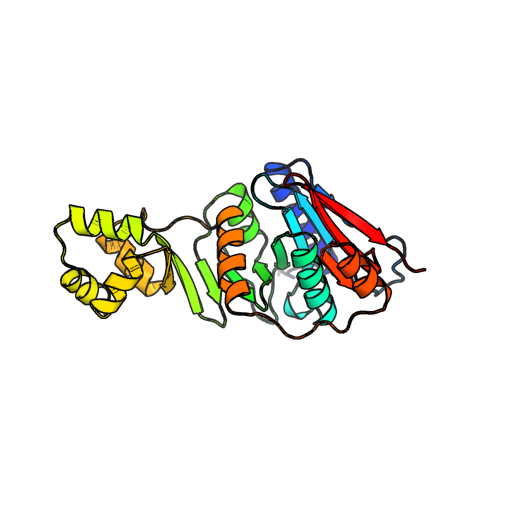53 1.00 85.44 72 ARG A CA 1
ATOM 600 C C . ARG A 1 72 ? 14.936 9.122 -9.706 1.00 85.44 72 ARG A C 1
ATOM 602 O O . ARG A 1 72 ? 13.718 9.038 -9.720 1.00 85.44 72 ARG A O 1
ATOM 609 N N . ASP A 1 73 ? 15.697 9.096 -10.795 1.00 83.06 73 ASP A N 1
ATOM 610 C CA . ASP A 1 73 ? 15.115 9.057 -12.136 1.00 83.06 73 ASP A CA 1
ATOM 611 C C . ASP A 1 73 ? 14.381 7.732 -12.418 1.00 83.06 73 ASP A C 1
ATOM 613 O O . ASP A 1 73 ? 13.331 7.746 -13.044 1.00 83.06 73 ASP A O 1
ATOM 617 N N . GLU A 1 74 ? 14.877 6.596 -11.904 1.00 87.88 74 GLU A N 1
ATOM 618 C CA . GLU A 1 74 ? 14.192 5.295 -12.037 1.00 87.88 74 GLU A CA 1
ATOM 619 C C . GLU A 1 74 ? 12.849 5.304 -11.295 1.00 87.88 74 GLU A C 1
ATOM 621 O O . GLU A 1 74 ? 11.833 4.820 -11.790 1.00 87.88 74 GLU A O 1
ATOM 626 N N . LEU A 1 75 ? 12.835 5.904 -10.102 1.00 88.75 75 LEU A N 1
ATOM 627 C CA . LEU A 1 75 ? 11.617 6.068 -9.316 1.00 88.75 75 LEU A CA 1
ATOM 628 C C . LEU A 1 75 ? 10.638 7.043 -9.985 1.00 88.75 75 LEU A C 1
ATOM 630 O O . LEU A 1 75 ? 9.432 6.809 -9.977 1.00 88.75 75 LEU A O 1
ATOM 634 N N . GLU A 1 76 ? 11.141 8.139 -10.554 1.00 85.88 76 GLU A N 1
ATOM 635 C CA . GLU A 1 76 ? 10.331 9.130 -11.264 1.00 85.88 76 GLU A CA 1
ATOM 636 C C . GLU A 1 76 ? 9.664 8.520 -12.499 1.00 85.88 76 GLU A C 1
ATOM 638 O O . GLU A 1 76 ? 8.466 8.702 -12.697 1.00 85.88 76 GLU A O 1
ATOM 643 N N . ASP A 1 77 ? 10.403 7.724 -13.264 1.00 86.06 77 ASP A N 1
ATOM 644 C CA . ASP A 1 77 ? 9.895 6.972 -14.407 1.00 86.06 77 ASP A CA 1
ATOM 645 C C . ASP A 1 77 ? 8.816 5.957 -14.017 1.00 86.06 77 ASP A C 1
ATOM 647 O O . ASP A 1 77 ? 7.786 5.861 -14.689 1.00 86.06 77 ASP A O 1
ATOM 651 N N . LEU A 1 78 ? 9.008 5.229 -12.910 1.00 89.94 78 LEU A N 1
ATOM 652 C CA . LEU A 1 78 ? 7.986 4.338 -12.359 1.00 89.94 78 LEU A CA 1
ATOM 653 C C . LEU A 1 78 ? 6.716 5.132 -12.004 1.00 89.94 78 LEU A C 1
ATOM 655 O O . LEU A 1 78 ? 5.611 4.756 -12.393 1.00 89.94 78 LEU A O 1
ATOM 659 N N . ILE A 1 79 ? 6.852 6.278 -11.330 1.00 88.44 79 ILE A N 1
ATOM 660 C CA . ILE A 1 79 ? 5.716 7.142 -10.970 1.00 88.44 79 ILE A CA 1
ATOM 661 C C . ILE A 1 79 ? 5.015 7.685 -12.223 1.00 88.44 79 ILE A C 1
ATOM 663 O O . ILE A 1 79 ? 3.785 7.637 -12.303 1.00 88.44 79 ILE A O 1
ATOM 667 N N . LYS A 1 80 ? 5.761 8.193 -13.207 1.00 84.19 80 LYS A N 1
ATOM 668 C CA . LYS A 1 80 ? 5.220 8.694 -14.480 1.00 84.19 80 LYS A CA 1
ATOM 669 C C . LYS A 1 80 ? 4.457 7.596 -15.217 1.00 84.19 80 LYS A C 1
ATOM 671 O O . LYS A 1 80 ? 3.294 7.799 -15.575 1.00 84.19 80 LYS A O 1
ATOM 676 N N . SER A 1 81 ? 5.047 6.404 -15.313 1.00 84.31 81 SER A N 1
ATOM 677 C CA . SER A 1 81 ? 4.397 5.222 -15.884 1.00 84.31 81 SER A CA 1
ATOM 678 C C . SER A 1 81 ? 3.089 4.898 -15.176 1.00 84.31 81 SER A C 1
ATOM 680 O O . SER A 1 81 ? 2.072 4.690 -15.828 1.00 84.31 81 SER A O 1
ATOM 682 N N . SER A 1 82 ? 3.072 4.947 -13.841 1.00 87.69 82 SER A N 1
ATOM 683 C CA . SER A 1 82 ? 1.883 4.647 -13.031 1.00 87.69 82 SER A CA 1
ATOM 684 C C . SER A 1 82 ? 0.721 5.613 -13.275 1.00 87.69 82 SER A C 1
ATOM 686 O O . SER A 1 82 ? -0.452 5.246 -13.165 1.00 87.69 82 SER A O 1
ATOM 688 N N . LYS A 1 83 ? 1.033 6.873 -13.595 1.00 84.25 83 LYS A N 1
ATOM 689 C CA . LYS A 1 83 ? 0.043 7.911 -13.901 1.00 84.25 83 LYS A CA 1
ATOM 690 C C . LYS A 1 83 ? -0.518 7.727 -15.298 1.00 84.25 83 LYS A C 1
ATOM 692 O O . LYS A 1 83 ? -1.735 7.754 -15.455 1.00 84.25 83 LYS A O 1
ATOM 697 N N . VAL A 1 84 ? 0.354 7.506 -16.282 1.00 78.88 84 VAL A N 1
ATOM 698 C CA . VAL A 1 84 ? -0.060 7.247 -17.664 1.00 78.88 84 VAL A CA 1
ATOM 699 C C . VAL A 1 84 ? -0.899 5.974 -17.724 1.00 78.88 84 VAL A C 1
ATOM 701 O O . VAL A 1 84 ? -2.019 5.996 -18.222 1.00 78.88 84 VAL A O 1
ATOM 704 N N . LEU A 1 85 ? -0.418 4.882 -17.140 1.00 81.94 85 LEU A N 1
ATOM 705 C CA . LEU A 1 85 ? -1.089 3.584 -17.170 1.00 81.94 85 LEU A CA 1
ATOM 706 C C . LEU A 1 85 ? -2.240 3.446 -16.173 1.00 81.94 85 LEU A C 1
ATOM 708 O O . LEU A 1 85 ? -2.905 2.421 -16.163 1.00 81.94 85 LEU A O 1
ATOM 712 N N . ASN A 1 86 ? -2.479 4.444 -15.315 1.00 84.69 86 ASN A N 1
ATOM 713 C CA . ASN A 1 86 ? -3.435 4.332 -14.211 1.00 84.69 86 ASN A CA 1
ATOM 714 C C . ASN A 1 86 ? -3.203 3.060 -13.353 1.00 84.69 86 ASN A C 1
ATOM 716 O O . ASN A 1 86 ? -4.153 2.446 -12.865 1.00 84.69 86 ASN A O 1
ATOM 720 N N . ALA A 1 87 ? -1.936 2.688 -13.156 1.00 90.75 87 ALA A N 1
ATOM 721 C CA . ALA A 1 87 ? -1.478 1.482 -12.460 1.00 90.75 87 ALA A CA 1
ATOM 722 C C . ALA A 1 87 ? -0.881 1.814 -11.081 1.00 90.75 87 ALA A C 1
ATOM 724 O O . ALA A 1 87 ? -0.502 2.957 -10.837 1.00 90.75 87 ALA A O 1
ATOM 725 N N . LEU A 1 88 ? -0.776 0.859 -10.158 1.00 94.69 88 LEU A N 1
ATOM 726 C CA . LEU A 1 88 ? -0.100 1.067 -8.871 1.00 94.69 88 LEU A CA 1
ATOM 727 C C . LEU A 1 88 ? 1.422 0.950 -9.037 1.00 94.69 88 LEU A C 1
ATOM 729 O O . LEU A 1 88 ? 1.884 -0.092 -9.500 1.00 94.69 88 LEU A O 1
ATOM 733 N N . PRO A 1 89 ? 2.204 1.975 -8.645 1.00 95.50 89 PRO A N 1
ATOM 734 C CA . PRO A 1 89 ? 3.655 1.872 -8.589 1.00 95.50 89 PRO A CA 1
ATOM 735 C C . PRO A 1 89 ? 4.080 1.142 -7.315 1.00 95.50 89 PRO A C 1
ATOM 737 O O . PRO A 1 89 ? 3.875 1.640 -6.203 1.00 95.50 89 PRO A O 1
ATOM 740 N N . ILE A 1 90 ? 4.685 -0.031 -7.484 1.00 97.88 90 ILE A N 1
ATOM 741 C CA . ILE A 1 90 ? 5.136 -0.882 -6.383 1.00 97.88 90 ILE A CA 1
ATOM 742 C C . ILE A 1 90 ? 6.639 -1.131 -6.511 1.00 97.88 90 ILE A C 1
ATOM 744 O O . ILE A 1 90 ? 7.154 -1.420 -7.588 1.00 97.88 90 ILE A O 1
ATOM 748 N N . VAL A 1 91 ? 7.345 -1.038 -5.391 1.00 98.06 91 VAL A N 1
ATOM 749 C CA . VAL A 1 91 ? 8.725 -1.491 -5.238 1.00 98.06 91 VAL A CA 1
ATOM 750 C C . VAL A 1 91 ? 8.721 -2.664 -4.275 1.00 98.06 91 VAL A C 1
ATOM 752 O O . VAL A 1 91 ? 8.324 -2.512 -3.118 1.00 98.06 91 VAL A O 1
ATOM 755 N N . ILE A 1 92 ? 9.207 -3.810 -4.742 1.00 98.19 92 ILE A N 1
ATOM 756 C CA . ILE A 1 92 ? 9.474 -4.963 -3.889 1.00 98.19 92 ILE A CA 1
ATOM 757 C C . ILE A 1 92 ? 10.957 -5.000 -3.554 1.00 98.19 92 ILE A C 1
ATOM 759 O O . ILE A 1 92 ? 11.809 -4.993 -4.447 1.00 98.19 92 ILE A O 1
ATOM 763 N N . SER A 1 93 ? 11.253 -4.998 -2.258 1.00 96.56 93 SER A N 1
ATOM 764 C CA . SER A 1 93 ? 12.616 -4.981 -1.748 1.00 96.56 93 SER A CA 1
ATOM 765 C C . SER A 1 93 ? 12.728 -5.656 -0.398 1.00 96.56 93 SER A C 1
ATOM 767 O O . SER A 1 93 ? 11.800 -5.609 0.400 1.00 96.56 93 SER A O 1
ATOM 769 N N . LYS A 1 94 ? 13.897 -6.224 -0.108 1.00 95.31 94 LYS A N 1
ATOM 770 C CA . LYS A 1 94 ? 14.185 -6.773 1.217 1.00 95.31 94 LYS A CA 1
ATOM 771 C C . LYS A 1 94 ? 14.642 -5.688 2.189 1.00 95.31 94 LYS A C 1
ATOM 773 O O . LYS A 1 94 ? 14.238 -5.671 3.346 1.00 95.31 94 LYS A O 1
ATOM 778 N N . PHE A 1 95 ? 15.448 -4.741 1.706 1.00 94.38 95 PHE A N 1
ATOM 779 C CA . PHE A 1 95 ? 16.059 -3.700 2.535 1.00 94.38 95 PHE A CA 1
ATOM 780 C C . PHE A 1 95 ? 15.671 -2.278 2.113 1.00 94.38 95 PHE A C 1
ATOM 782 O O . PHE A 1 95 ? 15.195 -2.027 1.004 1.00 94.38 95 PHE A O 1
ATOM 789 N N . SER A 1 96 ? 15.918 -1.327 3.013 1.00 92.56 96 SER A N 1
ATOM 790 C CA . SER A 1 96 ? 15.954 0.113 2.756 1.00 92.56 96 SER A CA 1
ATOM 791 C C . SER A 1 96 ? 17.152 0.726 3.488 1.00 92.56 96 SER A C 1
ATOM 793 O O . SER A 1 96 ? 17.073 1.231 4.614 1.00 92.56 96 SER A O 1
ATOM 795 N N . GLY A 1 97 ? 18.311 0.691 2.836 1.00 90.81 97 GLY A N 1
ATOM 796 C CA . GLY A 1 97 ? 19.612 0.964 3.433 1.00 90.81 97 GLY A CA 1
ATOM 797 C C . GLY A 1 97 ? 20.018 -0.127 4.415 1.00 90.81 97 GLY A C 1
ATOM 798 O O . GLY A 1 97 ? 20.056 -1.299 4.072 1.00 90.81 97 GLY A O 1
ATOM 799 N N . SER A 1 98 ? 20.324 0.266 5.651 1.00 88.06 98 SER A N 1
ATOM 800 C CA . SER A 1 98 ? 20.760 -0.646 6.714 1.00 88.06 98 SER A CA 1
ATOM 801 C C . SER A 1 98 ? 19.635 -1.465 7.351 1.00 88.06 98 SER A C 1
ATOM 803 O O . SER A 1 98 ? 19.923 -2.330 8.171 1.00 88.06 98 SER A O 1
ATOM 805 N N . ASN A 1 99 ? 18.376 -1.162 7.035 1.00 91.88 99 ASN A N 1
ATOM 806 C CA . ASN A 1 99 ? 17.221 -1.748 7.706 1.00 91.88 99 ASN A CA 1
ATOM 807 C C . ASN A 1 99 ? 16.510 -2.708 6.756 1.00 91.88 99 ASN A C 1
ATOM 809 O O . ASN A 1 99 ? 16.285 -2.369 5.593 1.00 91.88 99 ASN A O 1
ATOM 813 N N . GLU A 1 100 ? 16.141 -3.879 7.260 1.00 95.75 100 GLU A N 1
ATOM 814 C CA . GLU A 1 100 ? 15.195 -4.772 6.591 1.00 95.75 100 GLU A CA 1
ATOM 815 C C . GLU A 1 100 ? 13.798 -4.141 6.635 1.00 95.75 100 GLU A C 1
ATOM 817 O O . GLU A 1 100 ? 13.459 -3.445 7.596 1.00 95.75 100 GLU A O 1
ATOM 822 N N . LEU A 1 101 ? 13.016 -4.313 5.569 1.00 97.19 101 LEU A N 1
ATOM 823 C CA . LEU A 1 101 ? 11.619 -3.889 5.572 1.00 97.19 101 LEU A CA 1
ATOM 824 C C . LEU A 1 101 ? 10.812 -4.837 6.456 1.00 97.19 101 LEU A C 1
ATOM 826 O O . LEU A 1 101 ? 10.946 -6.054 6.343 1.00 97.19 101 LEU A O 1
ATOM 830 N N . GLU A 1 102 ? 9.972 -4.271 7.317 1.00 98.06 102 GLU A N 1
ATOM 831 C CA . GLU A 1 102 ? 9.144 -5.054 8.227 1.00 98.06 102 GLU A CA 1
ATOM 832 C C . GLU A 1 102 ? 8.056 -5.828 7.486 1.00 98.06 102 GLU A C 1
ATOM 834 O O . GLU A 1 102 ? 7.430 -5.333 6.545 1.00 98.06 102 GLU A O 1
ATOM 839 N N . ASP A 1 103 ? 7.802 -7.040 7.969 1.00 97.88 103 ASP A N 1
ATOM 840 C CA . 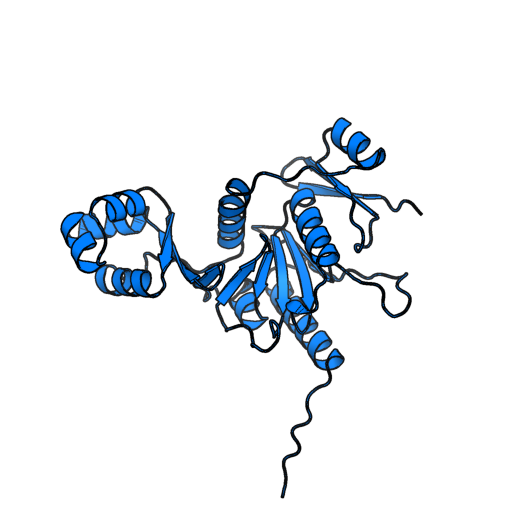ASP A 1 103 ? 6.708 -7.866 7.488 1.00 97.88 103 ASP A CA 1
ATOM 841 C C . ASP A 1 103 ? 5.355 -7.225 7.792 1.00 97.88 103 ASP A C 1
ATOM 843 O O . ASP A 1 103 ? 5.116 -6.726 8.891 1.00 97.88 103 ASP A O 1
ATOM 847 N N . TYR A 1 104 ? 4.446 -7.316 6.823 1.00 97.88 104 TYR A N 1
ATOM 848 C CA . TYR A 1 104 ? 3.084 -6.793 6.904 1.00 97.88 104 TYR A CA 1
ATOM 849 C C . TYR A 1 104 ? 3.022 -5.266 7.091 1.00 97.88 104 TYR A C 1
ATOM 851 O O . TYR A 1 104 ? 2.028 -4.741 7.605 1.00 97.88 104 TYR A O 1
ATOM 859 N N . VAL A 1 105 ? 4.059 -4.548 6.635 1.00 97.94 105 VAL A N 1
ATOM 860 C CA . VAL A 1 105 ? 4.121 -3.080 6.636 1.00 97.94 105 VAL A CA 1
ATOM 861 C C . VAL A 1 105 ? 4.402 -2.540 5.237 1.00 97.94 105 VAL A C 1
ATOM 863 O O . VAL A 1 105 ? 5.415 -2.840 4.607 1.00 97.94 105 VAL A O 1
ATOM 866 N N . ILE A 1 106 ? 3.519 -1.661 4.764 1.00 98.06 106 ILE A N 1
ATOM 867 C CA . ILE A 1 106 ? 3.662 -0.996 3.465 1.00 98.06 106 ILE A CA 1
ATOM 868 C C . ILE A 1 106 ? 4.244 0.402 3.656 1.00 98.06 106 ILE A C 1
ATOM 870 O O . ILE A 1 106 ? 3.594 1.285 4.205 1.00 98.06 106 ILE A O 1
ATOM 874 N N . TYR A 1 107 ? 5.447 0.661 3.162 1.00 95.81 107 TYR A N 1
ATOM 875 C CA . TYR A 1 107 ? 6.069 1.980 3.250 1.00 95.81 107 TYR A CA 1
ATOM 876 C C . TYR A 1 107 ? 5.648 2.839 2.056 1.00 95.81 107 TYR A C 1
ATOM 878 O O . TYR A 1 107 ? 5.929 2.505 0.908 1.00 95.81 107 TYR A O 1
ATOM 886 N N . ILE A 1 108 ? 5.006 3.978 2.308 1.00 91.06 108 ILE A N 1
ATOM 887 C CA . ILE A 1 108 ? 4.581 4.907 1.255 1.00 91.06 108 ILE A CA 1
ATOM 888 C C . ILE A 1 108 ? 5.577 6.062 1.188 1.00 91.06 108 ILE A C 1
ATOM 890 O O . ILE A 1 108 ? 5.682 6.887 2.102 1.00 91.06 108 ILE A O 1
ATOM 894 N N . LYS A 1 109 ? 6.309 6.147 0.076 1.00 87.81 109 LYS A N 1
ATOM 895 C CA . LYS A 1 109 ? 7.296 7.206 -0.166 1.00 87.81 109 LYS A CA 1
ATOM 896 C C . LYS A 1 109 ? 7.178 7.714 -1.593 1.00 87.81 109 LYS A C 1
ATOM 898 O O . LYS A 1 109 ? 7.206 6.930 -2.529 1.00 87.81 109 LYS A O 1
ATOM 903 N N . ASN A 1 110 ? 7.081 9.034 -1.762 1.00 82.81 110 ASN A N 1
ATOM 904 C CA . ASN A 1 110 ? 6.943 9.677 -3.075 1.00 82.81 110 ASN A CA 1
ATOM 905 C C . ASN A 1 110 ? 5.799 9.075 -3.927 1.00 82.81 110 ASN A C 1
ATOM 907 O O . ASN A 1 110 ? 5.958 8.909 -5.130 1.00 82.81 110 ASN A O 1
ATOM 911 N N . ASN A 1 111 ? 4.662 8.728 -3.306 1.00 83.12 111 ASN A N 1
ATOM 912 C CA . ASN A 1 111 ? 3.524 8.031 -3.935 1.00 83.12 111 ASN A CA 1
ATOM 913 C C . ASN A 1 111 ? 3.838 6.645 -4.521 1.00 83.12 111 ASN A C 1
ATOM 915 O O . ASN A 1 111 ? 3.098 6.161 -5.373 1.00 83.12 111 ASN A O 1
ATOM 919 N N . VAL A 1 112 ? 4.904 6.000 -4.051 1.00 93.00 112 VAL A N 1
ATOM 920 C CA . VAL A 1 112 ? 5.252 4.614 -4.375 1.00 93.00 112 VAL A CA 1
ATOM 921 C C . VAL A 1 112 ? 5.055 3.749 -3.140 1.00 93.00 112 VAL A C 1
ATOM 923 O O . VAL A 1 112 ? 5.435 4.149 -2.035 1.00 93.00 112 VAL A O 1
ATOM 926 N N . PHE A 1 113 ? 4.462 2.573 -3.338 1.00 97.00 113 PHE A N 1
ATOM 927 C CA . PHE A 1 113 ? 4.317 1.559 -2.300 1.00 97.00 113 PHE A CA 1
ATOM 928 C C . PHE A 1 113 ? 5.568 0.689 -2.279 1.00 97.00 113 PHE A C 1
ATOM 930 O O . PHE A 1 113 ? 5.889 0.043 -3.270 1.00 97.00 113 PHE A O 1
ATOM 937 N N . ILE A 1 114 ? 6.287 0.692 -1.166 1.00 97.94 114 ILE A N 1
ATOM 938 C CA . ILE A 1 114 ? 7.524 -0.059 -0.971 1.00 97.94 114 ILE A CA 1
ATOM 939 C C . ILE A 1 114 ? 7.257 -1.122 0.093 1.00 97.94 114 ILE A C 1
ATOM 941 O O . ILE A 1 114 ? 6.791 -0.791 1.182 1.00 97.94 114 ILE A O 1
ATOM 945 N N . MET A 1 115 ? 7.537 -2.386 -0.206 1.00 98.38 115 MET A N 1
ATOM 946 C CA . MET A 1 115 ? 7.291 -3.495 0.719 1.00 98.38 115 MET A CA 1
ATOM 947 C C . MET A 1 115 ? 8.191 -4.696 0.412 1.00 98.38 115 MET A C 1
ATOM 949 O O . MET A 1 115 ? 8.788 -4.761 -0.662 1.00 98.38 115 MET A O 1
ATOM 953 N N . ASN A 1 116 ? 8.291 -5.638 1.347 1.00 98.25 116 ASN A N 1
ATOM 954 C CA . ASN A 1 116 ? 8.936 -6.928 1.101 1.00 98.25 116 ASN A CA 1
ATOM 955 C C . ASN A 1 116 ? 7.962 -7.932 0.458 1.00 98.25 116 ASN A C 1
ATOM 957 O O . ASN A 1 116 ? 6.757 -7.686 0.357 1.00 98.25 116 ASN A O 1
ATOM 961 N N . GLU A 1 117 ? 8.485 -9.067 0.007 1.00 97.69 117 GLU A N 1
ATOM 962 C CA . GLU A 1 117 ? 7.728 -10.139 -0.640 1.00 97.69 117 GLU A CA 1
ATOM 963 C C . GLU A 1 117 ? 6.625 -10.718 0.244 1.00 97.69 117 GLU A C 1
ATOM 965 O O . GLU A 1 117 ? 5.536 -11.033 -0.238 1.00 97.69 117 GLU A O 1
ATOM 970 N N . LYS A 1 118 ? 6.875 -10.810 1.552 1.00 98.12 118 LYS A N 1
ATOM 971 C CA . LYS A 1 118 ? 5.917 -11.356 2.510 1.00 98.12 118 LYS A CA 1
ATOM 972 C C . LYS A 1 118 ? 4.720 -10.430 2.685 1.00 98.12 118 LYS A C 1
ATOM 974 O O . LYS A 1 118 ? 3.579 -10.876 2.628 1.00 98.12 118 LYS A O 1
ATOM 979 N N . THR A 1 119 ? 4.973 -9.132 2.802 1.00 98.62 119 THR A N 1
ATOM 980 C CA . THR A 1 119 ? 3.938 -8.094 2.807 1.00 98.62 119 THR A CA 1
ATOM 981 C C . THR A 1 119 ? 3.190 -8.070 1.481 1.00 98.62 119 THR A C 1
ATOM 983 O O . THR A 1 119 ? 1.967 -7.991 1.467 1.00 98.62 119 THR A O 1
ATOM 986 N N . PHE A 1 120 ? 3.896 -8.197 0.357 1.00 98.50 120 PHE A N 1
ATOM 987 C CA . PHE A 1 120 ? 3.268 -8.241 -0.960 1.00 98.50 120 PHE A CA 1
ATOM 988 C C . PHE A 1 120 ? 2.304 -9.422 -1.098 1.00 98.50 120 PHE A C 1
ATOM 990 O O . PHE A 1 120 ? 1.163 -9.239 -1.521 1.00 98.50 120 PHE A O 1
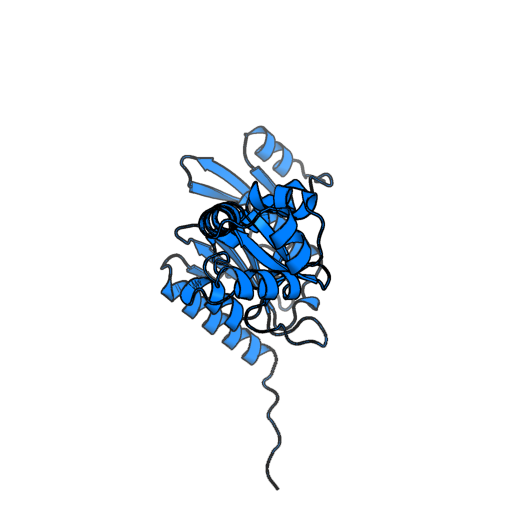ATOM 997 N N . LYS A 1 121 ? 2.707 -10.614 -0.652 1.00 98.31 121 LYS A N 1
ATOM 998 C CA . LYS A 1 121 ? 1.821 -11.779 -0.557 1.00 98.31 121 LYS A CA 1
ATOM 999 C C . LYS A 1 121 ? 0.647 -11.532 0.393 1.00 98.31 121 LYS A C 1
ATOM 1001 O O . LYS A 1 121 ? -0.484 -11.905 0.080 1.00 98.31 121 LYS A O 1
ATOM 1006 N N . GLY A 1 122 ? 0.898 -10.843 1.503 1.00 98.00 122 GLY A N 1
ATOM 1007 C CA . GLY A 1 122 ? -0.122 -10.415 2.453 1.00 98.00 122 GLY A CA 1
ATOM 1008 C C . GLY A 1 122 ? -1.183 -9.483 1.865 1.00 98.00 122 GLY A C 1
ATOM 1009 O O . GLY A 1 122 ? -2.354 -9.583 2.220 1.00 98.00 122 GLY A O 1
ATOM 1010 N N . VAL A 1 123 ? -0.790 -8.616 0.935 1.00 97.88 123 VAL A N 1
ATOM 1011 C CA . VAL A 1 123 ? -1.681 -7.686 0.225 1.00 97.88 123 VAL A CA 1
ATOM 1012 C C . VAL A 1 123 ? -2.433 -8.373 -0.912 1.00 97.88 123 VAL A C 1
ATOM 1014 O O . VAL A 1 123 ? -3.620 -8.124 -1.117 1.00 97.88 123 VAL A O 1
ATOM 1017 N N . VAL A 1 124 ? -1.734 -9.198 -1.691 1.00 96.81 124 VAL A N 1
ATOM 1018 C CA . VAL A 1 124 ? -2.258 -9.740 -2.951 1.00 96.81 124 VAL A CA 1
ATOM 1019 C C . VAL A 1 124 ? -3.076 -11.011 -2.731 1.00 96.81 124 VAL A C 1
ATOM 1021 O O . VAL A 1 124 ? -4.074 -11.207 -3.415 1.00 96.81 124 VAL A O 1
ATOM 1024 N N . VAL A 1 125 ? -2.676 -11.861 -1.782 1.00 96.19 125 VAL A N 1
ATOM 1025 C CA . VAL A 1 125 ? -3.245 -13.205 -1.600 1.00 96.19 125 VAL A CA 1
ATOM 1026 C C . VAL A 1 125 ? -3.884 -13.374 -0.226 1.00 96.19 125 VAL A C 1
ATOM 1028 O O . VAL A 1 125 ? -5.054 -13.731 -0.128 1.00 96.19 125 VAL A O 1
ATOM 1031 N N . GLU A 1 126 ? -3.124 -13.145 0.847 1.00 95.75 126 GLU A N 1
ATOM 1032 C CA . GLU A 1 126 ? -3.511 -13.612 2.190 1.00 95.75 126 GLU A CA 1
ATOM 1033 C C . GLU A 1 126 ? -4.450 -12.649 2.930 1.00 95.75 126 GLU A C 1
ATOM 1035 O O . GLU A 1 126 ? -5.099 -13.052 3.892 1.00 95.75 126 GLU A O 1
ATOM 1040 N N . ARG A 1 127 ? -4.528 -11.386 2.492 1.00 94.31 127 ARG A N 1
ATOM 1041 C CA . ARG A 1 127 ? -5.312 -10.304 3.114 1.00 94.31 127 ARG A CA 1
ATOM 1042 C C . ARG A 1 127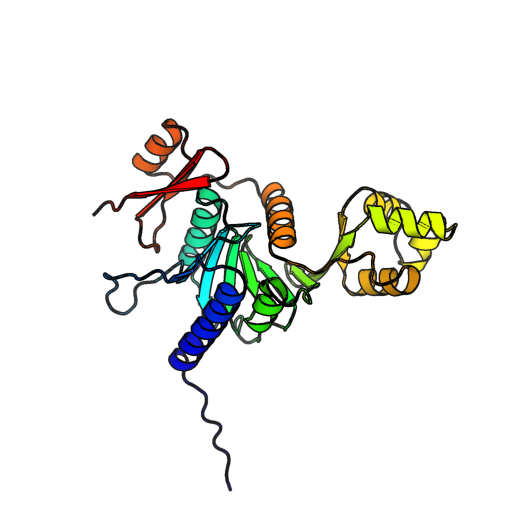 ? -5.054 -10.177 4.623 1.00 94.31 127 ARG A C 1
ATOM 1044 O O . ARG A 1 127 ? -5.982 -10.078 5.418 1.00 94.31 127 ARG A O 1
ATOM 1051 N N . ASN A 1 128 ? -3.779 -10.168 5.015 1.00 95.75 128 ASN A N 1
ATOM 1052 C CA . ASN A 1 128 ? -3.331 -10.091 6.416 1.00 95.75 128 ASN A CA 1
ATOM 1053 C C . ASN A 1 128 ? -2.426 -8.880 6.720 1.00 95.75 128 ASN A C 1
ATOM 1055 O O . ASN A 1 128 ? -1.808 -8.811 7.779 1.00 95.75 128 ASN A O 1
ATOM 1059 N N . THR A 1 129 ? -2.338 -7.919 5.799 1.00 97.69 129 THR A N 1
ATOM 1060 C CA . THR A 1 129 ? -1.553 -6.688 5.963 1.00 97.69 129 THR A CA 1
ATOM 1061 C C . THR A 1 129 ? -2.473 -5.532 6.332 1.00 97.69 129 THR A C 1
ATOM 1063 O O . THR A 1 129 ? -3.427 -5.280 5.614 1.00 97.69 129 THR A O 1
ATOM 1066 N N . TYR A 1 130 ? -2.195 -4.807 7.417 1.00 96.62 130 TYR A N 1
ATOM 1067 C CA . TYR A 1 130 ? -3.075 -3.731 7.920 1.00 96.62 130 TYR A CA 1
ATOM 1068 C C . TYR A 1 130 ? -2.353 -2.400 8.142 1.00 96.62 130 TYR A C 1
ATOM 1070 O O . TYR A 1 130 ? -2.992 -1.361 8.321 1.00 96.62 130 TYR A O 1
ATOM 1078 N N . VAL A 1 131 ? -1.020 -2.427 8.152 1.00 96.38 131 VAL A N 1
ATOM 1079 C CA . VAL A 1 131 ? -0.191 -1.301 8.573 1.00 96.38 131 VAL A CA 1
ATOM 1080 C C . VAL A 1 131 ? 0.530 -0.708 7.371 1.00 96.38 131 VAL A C 1
ATOM 1082 O O . VAL A 1 131 ? 1.083 -1.417 6.529 1.00 96.38 131 VAL A O 1
ATOM 1085 N N . PHE A 1 132 ? 0.573 0.618 7.311 1.00 93.69 132 PHE A N 1
ATOM 1086 C CA . PHE A 1 132 ? 1.414 1.345 6.371 1.00 93.69 132 PHE A CA 1
ATOM 1087 C C . PHE A 1 132 ? 2.225 2.426 7.083 1.00 93.69 132 PHE A C 1
ATOM 1089 O O . PHE A 1 132 ? 1.803 2.989 8.090 1.00 93.69 132 PHE A O 1
ATOM 1096 N N . ASN A 1 133 ? 3.414 2.713 6.562 1.00 92.06 133 ASN A N 1
ATOM 1097 C CA . ASN A 1 133 ? 4.331 3.695 7.113 1.00 92.06 133 ASN A CA 1
ATOM 1098 C C . ASN A 1 133 ? 4.426 4.929 6.213 1.00 92.06 133 ASN A C 1
ATOM 1100 O O . ASN A 1 133 ? 4.708 4.817 5.018 1.00 92.06 133 ASN A O 1
ATOM 1104 N N . ILE A 1 134 ? 4.262 6.116 6.799 1.00 85.06 134 ILE A N 1
ATOM 1105 C CA . ILE A 1 134 ? 4.468 7.398 6.117 1.00 85.06 134 ILE A CA 1
ATOM 1106 C C . ILE A 1 134 ? 5.411 8.262 6.937 1.00 85.06 134 ILE A C 1
ATOM 1108 O O . ILE A 1 134 ? 5.078 8.711 8.036 1.00 85.06 134 ILE A O 1
ATOM 1112 N N . LYS A 1 135 ? 6.592 8.541 6.372 1.00 81.75 135 LYS A N 1
ATOM 1113 C CA . LYS A 1 135 ? 7.630 9.366 7.014 1.00 81.75 135 LYS A CA 1
ATOM 1114 C C . LYS A 1 135 ? 7.935 8.903 8.454 1.00 81.75 135 LYS A C 1
ATOM 1116 O O . LYS A 1 135 ? 8.123 9.736 9.333 1.00 81.75 135 LYS A O 1
ATOM 1121 N N . GLY A 1 136 ? 7.949 7.588 8.695 1.00 83.50 136 GLY A N 1
ATOM 1122 C CA . GLY A 1 136 ? 8.208 6.996 10.011 1.00 83.50 136 GLY A CA 1
ATOM 1123 C C . GLY A 1 136 ? 6.966 6.761 10.878 1.00 83.50 136 GLY A C 1
ATOM 1124 O O . GLY A 1 136 ? 7.077 6.079 11.889 1.00 83.50 136 GLY A O 1
ATOM 1125 N N . ASN A 1 137 ? 5.788 7.255 10.489 1.00 82.25 137 ASN A N 1
ATOM 1126 C CA . ASN A 1 137 ? 4.547 7.035 11.234 1.00 82.25 137 ASN A CA 1
ATOM 1127 C C . ASN A 1 137 ? 3.856 5.762 10.752 1.00 82.25 137 ASN A C 1
ATOM 1129 O O . ASN A 1 137 ? 3.519 5.678 9.572 1.00 82.25 137 ASN A O 1
ATOM 1133 N N . TYR A 1 138 ? 3.613 4.820 11.662 1.00 89.62 138 TYR A N 1
ATOM 1134 C CA . TYR A 1 138 ? 2.866 3.592 11.392 1.00 89.62 138 TYR A CA 1
ATOM 1135 C C . TYR A 1 138 ? 1.380 3.846 11.598 1.00 89.62 138 TYR A C 1
ATOM 1137 O O . TYR A 1 138 ? 0.947 4.293 12.668 1.00 89.62 138 TYR A O 1
ATOM 1145 N N . LEU A 1 139 ? 0.617 3.578 10.549 1.00 87.56 139 LEU A N 1
ATOM 1146 C CA . LEU A 1 139 ? -0.774 3.955 10.417 1.00 87.56 139 LEU A CA 1
ATOM 1147 C C . LEU A 1 139 ? -1.619 2.755 10.000 1.00 87.56 139 LEU A C 1
ATOM 1149 O O . LEU A 1 139 ? -1.146 1.857 9.307 1.00 87.56 139 LEU A O 1
ATOM 1153 N N . VAL A 1 140 ? -2.882 2.782 10.407 1.00 90.62 140 VAL A N 1
ATOM 1154 C CA . VAL A 1 140 ? -3.910 1.795 10.077 1.00 90.62 140 VAL A CA 1
ATOM 1155 C C . VAL A 1 140 ? -5.117 2.538 9.519 1.00 90.62 140 VAL A C 1
ATOM 1157 O O . VAL A 1 140 ? -5.482 3.608 10.018 1.00 90.62 140 VAL A O 1
ATOM 1160 N N . LYS A 1 141 ? -5.731 1.992 8.469 1.00 87.81 141 LYS A N 1
ATOM 1161 C CA . LYS A 1 141 ? -6.978 2.525 7.915 1.00 87.81 141 LYS A CA 1
ATOM 1162 C C . LYS A 1 141 ? -8.152 2.010 8.749 1.00 87.81 141 LYS A C 1
ATOM 1164 O O . LYS A 1 141 ? -8.263 0.810 8.974 1.00 87.81 141 LYS A O 1
ATOM 1169 N N . VAL A 1 142 ? -9.021 2.916 9.182 1.00 87.75 142 VAL A N 1
ATOM 1170 C CA . VAL A 1 142 ? -10.210 2.606 9.987 1.00 87.75 142 VAL A CA 1
ATOM 1171 C C . VAL A 1 142 ? -11.464 3.004 9.213 1.00 87.75 142 VAL A C 1
ATOM 1173 O O . VAL A 1 142 ? -11.523 4.089 8.626 1.00 87.75 142 VAL A O 1
ATOM 1176 N N . ASP A 1 143 ? -12.483 2.145 9.228 1.00 91.56 143 ASP A N 1
ATOM 1177 C CA . ASP A 1 143 ? -13.814 2.452 8.712 1.00 91.56 143 ASP A CA 1
ATOM 1178 C C . ASP A 1 143 ? -14.598 3.297 9.728 1.00 91.56 143 ASP A C 1
ATOM 1180 O O . ASP A 1 143 ? -15.234 2.798 10.660 1.00 91.56 143 ASP A O 1
ATOM 1184 N N . GLY A 1 144 ? -14.585 4.610 9.507 1.00 89.94 144 GLY A N 1
ATOM 1185 C CA . GLY A 1 144 ? -15.326 5.574 10.310 1.00 89.94 144 GLY A CA 1
ATOM 1186 C C . GLY A 1 144 ? -16.836 5.358 10.337 1.00 89.94 144 GLY A C 1
ATOM 1187 O O . GLY A 1 144 ? -17.485 5.561 11.366 1.00 89.94 144 GLY A O 1
ATOM 1188 N N . LYS A 1 145 ? -17.422 4.896 9.227 1.00 92.56 145 LYS A N 1
ATOM 1189 C CA . LYS A 1 145 ? -18.867 4.642 9.161 1.00 92.56 145 LYS A CA 1
ATOM 1190 C C . LYS A 1 145 ? -19.232 3.436 10.012 1.00 92.56 145 LYS A C 1
ATOM 1192 O O . LYS A 1 145 ? -20.284 3.440 10.654 1.00 92.56 145 LYS A O 1
ATOM 1197 N N . ARG A 1 146 ? -18.380 2.410 10.026 1.00 94.38 146 ARG A N 1
ATOM 1198 C CA . ARG A 1 146 ? -18.567 1.241 10.886 1.00 94.38 146 ARG A CA 1
ATOM 1199 C C . ARG A 1 146 ? -18.345 1.575 12.356 1.00 94.38 146 ARG A C 1
ATOM 1201 O O . ARG A 1 146 ? -19.196 1.221 13.169 1.00 94.38 146 ARG A O 1
ATOM 1208 N N . LEU A 1 147 ? -17.304 2.347 12.667 1.00 94.00 147 LEU A N 1
ATOM 1209 C CA . LEU A 1 147 ? -17.058 2.879 14.009 1.00 94.00 147 LEU A CA 1
ATOM 1210 C C . LEU A 1 147 ? -18.301 3.588 14.568 1.00 94.00 147 LEU A C 1
ATOM 1212 O O . LEU A 1 147 ? -18.740 3.284 15.676 1.00 94.00 147 LEU A O 1
ATOM 1216 N N . ARG A 1 148 ? -18.927 4.462 13.769 1.00 95.00 148 ARG A N 1
ATOM 1217 C CA . ARG A 1 148 ? -20.162 5.155 14.155 1.00 95.00 148 ARG A CA 1
ATOM 1218 C C . ARG A 1 148 ? -21.290 4.196 14.517 1.00 95.00 148 ARG A C 1
ATOM 1220 O O . ARG A 1 148 ? -21.938 4.376 15.546 1.00 95.00 148 ARG A O 1
ATOM 1227 N N . ARG A 1 149 ? -21.536 3.193 13.669 1.00 95.31 149 ARG A N 1
ATOM 1228 C CA . ARG A 1 149 ? -22.606 2.207 13.887 1.00 95.31 149 ARG A CA 1
ATOM 1229 C C . ARG A 1 149 ? -22.387 1.434 15.183 1.00 95.31 149 ARG A C 1
ATOM 1231 O O . ARG A 1 149 ? -23.329 1.285 15.954 1.00 95.31 149 ARG A O 1
ATOM 1238 N N . LEU A 1 150 ? -21.157 0.989 15.440 1.00 95.31 150 LEU A N 1
ATOM 1239 C CA . LEU A 1 150 ? -20.822 0.254 16.660 1.00 95.31 150 LEU A CA 1
ATOM 1240 C C . LEU A 1 150 ? -20.970 1.141 17.894 1.00 95.31 150 LEU A C 1
ATOM 1242 O O . LEU A 1 150 ? -21.653 0.751 18.840 1.00 95.31 150 LEU A O 1
ATOM 1246 N N . ARG A 1 151 ? -20.442 2.370 17.852 1.00 96.00 151 ARG A N 1
ATOM 1247 C CA . ARG A 1 151 ? -20.617 3.355 18.926 1.00 96.00 151 ARG A CA 1
ATOM 1248 C C . ARG A 1 151 ? -22.091 3.580 19.261 1.00 96.00 151 ARG A C 1
ATOM 1250 O O . ARG A 1 151 ? -22.461 3.521 20.431 1.00 96.00 151 ARG A O 1
ATOM 1257 N N . GLU A 1 152 ? -22.922 3.838 18.251 1.00 96.00 152 GLU A N 1
ATOM 1258 C CA . GLU A 1 152 ? -24.362 4.055 18.430 1.00 96.00 152 GLU A CA 1
ATOM 1259 C C . GLU A 1 152 ? -25.058 2.801 18.979 1.00 96.00 152 GLU A C 1
ATOM 1261 O O . GLU A 1 152 ? -25.885 2.917 19.881 1.00 96.00 152 GLU A O 1
ATOM 1266 N N . SER A 1 153 ? -24.678 1.606 18.513 1.00 95.69 153 SER A N 1
ATOM 1267 C CA . SER A 1 153 ? -25.240 0.338 18.999 1.00 95.69 153 SER A CA 1
ATOM 1268 C C . SER A 1 153 ? -24.898 0.035 20.463 1.00 95.69 153 SER A C 1
ATOM 1270 O O . SER A 1 153 ? -25.701 -0.568 21.169 1.00 95.69 153 SER A O 1
ATOM 1272 N N . LEU A 1 154 ? -23.739 0.505 20.934 1.00 94.44 154 LEU A N 1
ATOM 1273 C CA . LEU A 1 154 ? -23.287 0.389 22.322 1.00 94.44 154 LEU A CA 1
ATOM 1274 C C . LEU A 1 154 ? -23.808 1.525 23.223 1.00 94.44 154 LEU A C 1
ATOM 1276 O O . LEU A 1 154 ? -23.483 1.562 24.407 1.00 94.44 154 LEU A O 1
ATOM 1280 N N . GLY A 1 155 ? -24.589 2.472 22.686 1.00 95.75 155 GLY A N 1
ATOM 1281 C CA . GLY A 1 155 ? -25.111 3.614 23.447 1.00 95.75 155 GLY A CA 1
ATOM 1282 C C . GLY A 1 155 ? -24.045 4.625 23.887 1.00 95.75 155 GLY A C 1
ATOM 1283 O O . GLY A 1 155 ? -24.309 5.451 24.759 1.00 95.75 155 GLY A O 1
ATOM 1284 N N . LEU A 1 156 ? -22.847 4.581 23.296 1.00 96.06 156 LEU A N 1
ATOM 1285 C CA . LEU A 1 156 ? -21.733 5.452 23.661 1.00 96.06 156 LEU A CA 1
ATOM 1286 C C . LEU A 1 156 ? -21.883 6.834 23.014 1.00 96.06 156 LEU A C 1
ATOM 1288 O O . LEU A 1 156 ? -22.160 6.973 21.816 1.00 96.06 156 LEU A O 1
ATOM 1292 N N . SER A 1 157 ? -21.641 7.893 23.783 1.00 96.44 157 SER A N 1
ATOM 1293 C CA . SER A 1 157 ? -21.537 9.241 23.232 1.00 96.44 157 SER A CA 1
ATOM 1294 C C . SER A 1 157 ? -20.185 9.444 22.540 1.00 96.44 157 SER A C 1
ATOM 1296 O O . SER A 1 157 ? -19.198 8.763 22.817 1.00 96.44 157 SER A O 1
ATOM 1298 N N . LEU A 1 158 ? -20.094 10.458 21.674 1.00 92.50 158 LEU A N 1
ATOM 1299 C CA . LEU A 1 158 ? -18.804 10.888 21.113 1.00 92.50 158 LEU A CA 1
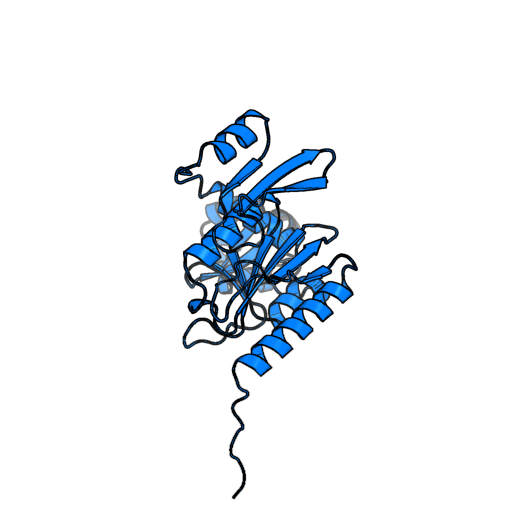ATOM 1300 C C . LEU A 1 158 ? -17.793 11.283 22.207 1.00 92.50 158 LEU A C 1
ATOM 1302 O O . LEU A 1 158 ? -16.589 11.204 21.985 1.00 92.50 158 LEU A O 1
ATOM 1306 N N . GLY A 1 159 ? -18.274 11.748 23.367 1.00 95.00 159 GLY A N 1
ATOM 1307 C CA . GLY A 1 159 ? -17.427 12.115 24.502 1.00 95.00 159 GLY A CA 1
ATOM 1308 C C . GLY A 1 159 ? -16.810 10.902 25.195 1.00 95.00 159 GLY A C 1
ATOM 1309 O O . GLY A 1 159 ? -15.639 10.958 25.565 1.00 95.00 159 GLY A O 1
ATOM 1310 N N . ASP A 1 160 ? -17.562 9.806 25.303 1.00 95.00 160 ASP A N 1
ATOM 1311 C CA . ASP A 1 160 ? -17.091 8.564 25.927 1.00 95.00 160 ASP A CA 1
ATOM 1312 C C . ASP A 1 160 ? -15.938 7.967 25.118 1.00 95.00 160 ASP A C 1
ATOM 1314 O O . ASP A 1 160 ? -14.865 7.696 25.654 1.00 95.00 160 ASP A O 1
ATOM 1318 N N . VAL A 1 161 ? -16.111 7.893 23.795 1.00 93.62 161 VAL A N 1
ATOM 1319 C CA . VAL A 1 161 ? -15.067 7.418 22.875 1.00 93.62 161 VAL A CA 1
ATOM 1320 C C . VAL A 1 161 ? -13.859 8.351 22.866 1.00 93.62 161 VAL A C 1
ATOM 1322 O O . VAL A 1 161 ? -12.719 7.899 22.863 1.00 93.62 161 VAL A O 1
ATOM 1325 N N . ALA A 1 162 ? -14.078 9.667 22.894 1.00 90.62 162 ALA A N 1
ATOM 1326 C CA . ALA A 1 162 ? -12.989 10.640 22.913 1.00 90.62 162 ALA A CA 1
ATOM 1327 C C . ALA A 1 162 ? -12.099 10.480 24.156 1.00 90.62 162 ALA A C 1
ATOM 1329 O O . ALA A 1 162 ? -10.871 10.504 24.040 1.00 90.62 162 ALA A O 1
ATOM 1330 N N . LYS A 1 163 ? -12.720 10.260 25.322 1.00 92.31 163 LYS A N 1
ATOM 1331 C CA . LYS A 1 163 ? -12.022 9.995 26.582 1.00 92.31 163 LYS A CA 1
ATOM 1332 C C . LYS A 1 163 ? -11.185 8.718 26.498 1.00 92.31 163 LYS A C 1
ATOM 1334 O O . LYS A 1 163 ? -10.018 8.754 26.872 1.00 92.31 163 LYS A O 1
ATOM 1339 N N . GLU A 1 164 ? -11.753 7.642 25.961 1.00 89.94 164 GLU A N 1
ATOM 1340 C CA . GLU A 1 164 ? -11.073 6.348 25.824 1.00 89.94 164 GLU A CA 1
ATOM 1341 C C . GLU A 1 164 ? -9.877 6.411 24.860 1.00 89.94 164 GLU A C 1
ATOM 1343 O O . GLU A 1 164 ? -8.799 5.879 25.116 1.00 89.94 164 GLU A O 1
ATOM 1348 N N . LEU A 1 165 ? -10.023 7.138 23.751 1.00 85.00 165 LEU A N 1
ATOM 1349 C CA . LEU A 1 165 ? -8.967 7.264 22.748 1.00 85.00 165 LEU A CA 1
ATOM 1350 C C . LEU A 1 165 ? -7.893 8.300 23.105 1.00 85.00 165 LEU A C 1
ATOM 1352 O O . LEU A 1 165 ? -6.835 8.307 22.462 1.00 85.00 165 LEU A O 1
ATOM 1356 N N . GLY A 1 166 ? -8.153 9.158 24.097 1.00 83.62 166 GLY A N 1
ATOM 1357 C CA . GLY A 1 166 ? -7.302 10.294 24.452 1.00 83.62 166 GLY A CA 1
ATOM 1358 C C . GLY A 1 166 ? -7.314 11.404 23.395 1.00 83.62 166 GLY A C 1
ATOM 1359 O O . GLY A 1 166 ? -6.290 12.039 23.153 1.00 83.62 166 GLY A O 1
ATOM 1360 N N . VAL A 1 167 ? -8.448 11.611 22.720 1.00 82.00 167 VAL A N 1
ATOM 1361 C CA . VAL A 1 167 ? -8.620 12.616 21.655 1.00 82.00 167 VAL A CA 1
ATOM 1362 C C . VAL A 1 167 ? -9.786 13.552 21.971 1.00 82.00 167 VAL A C 1
ATOM 1364 O O . VAL A 1 167 ? -10.482 13.399 22.969 1.00 82.00 167 VAL A O 1
ATOM 1367 N N . THR A 1 168 ? -10.024 14.558 21.128 1.00 80.62 168 THR A N 1
ATOM 1368 C CA . THR A 1 168 ? -11.161 15.467 21.330 1.00 80.62 168 THR A CA 1
ATOM 1369 C C . THR A 1 168 ? -12.468 14.861 20.809 1.00 80.62 168 THR A C 1
ATOM 1371 O O . THR A 1 168 ? -12.469 14.083 19.856 1.00 80.62 168 THR A O 1
ATOM 1374 N N . ARG A 1 169 ? -13.613 15.300 21.351 1.00 88.75 169 ARG A N 1
ATOM 1375 C CA . ARG A 1 169 ? -14.944 14.955 20.810 1.00 88.75 169 ARG A CA 1
ATOM 1376 C C . ARG A 1 169 ? -15.073 15.296 19.320 1.00 88.75 169 ARG A C 1
ATOM 1378 O O . ARG A 1 169 ? -15.678 14.540 18.567 1.00 88.75 169 ARG A O 1
ATOM 1385 N N . LYS A 1 170 ? -14.485 16.423 18.894 1.00 80.94 170 LYS A N 1
ATOM 1386 C CA . LYS A 1 170 ? -14.443 16.837 17.484 1.00 80.94 170 LYS A CA 1
ATOM 1387 C C . LYS A 1 170 ? -13.652 15.841 16.630 1.00 80.94 170 LYS A C 1
ATOM 1389 O O . LYS A 1 170 ? -14.066 15.548 15.520 1.00 80.94 170 LYS A O 1
ATOM 1394 N N . THR A 1 171 ? -12.555 15.295 17.149 1.00 76.00 171 THR A N 1
ATOM 1395 C CA . THR A 1 171 ? -11.748 14.288 16.446 1.00 76.00 171 THR A CA 1
ATOM 1396 C C . THR A 1 171 ? -12.557 13.024 16.165 1.00 76.00 171 THR A C 1
ATOM 1398 O O . THR A 1 171 ? -12.582 12.576 15.027 1.00 76.00 171 THR A O 1
ATOM 1401 N N . VAL A 1 172 ? -13.279 12.498 17.161 1.00 84.69 172 VAL A N 1
ATOM 1402 C CA . VAL A 1 172 ? -14.154 11.326 16.965 1.00 84.69 172 VAL A CA 1
ATOM 1403 C C . VAL A 1 172 ? -15.270 11.636 15.966 1.00 84.69 172 VAL A C 1
ATOM 1405 O O . VAL A 1 172 ? -15.580 10.815 15.112 1.00 84.69 172 VAL A O 1
ATOM 1408 N N . TYR A 1 173 ? -15.839 12.844 16.024 1.00 80.44 173 TYR A N 1
ATOM 1409 C CA . TYR A 1 173 ? -16.827 13.278 15.038 1.00 80.44 173 TYR A CA 1
ATOM 1410 C C . TYR A 1 173 ? -16.273 13.249 13.604 1.00 80.44 173 TYR A C 1
ATOM 1412 O O . TYR A 1 173 ? -16.948 12.728 12.724 1.00 80.44 173 TYR A O 1
ATOM 1420 N N . GLU A 1 174 ? -15.057 13.756 13.360 1.00 74.19 174 GLU A N 1
ATOM 1421 C CA . GLU A 1 174 ? -14.440 13.691 12.025 1.00 74.19 174 GLU A CA 1
ATOM 1422 C C . GLU A 1 174 ? -14.108 12.252 11.613 1.00 74.19 174 GLU A C 1
ATOM 1424 O O . GLU A 1 174 ? -14.351 11.883 10.466 1.00 74.19 174 GLU A O 1
ATOM 1429 N N . TYR A 1 175 ? -13.633 11.423 12.549 1.00 82.38 175 TYR A N 1
ATOM 1430 C CA . TYR A 1 175 ? -13.377 10.001 12.304 1.00 82.38 175 TYR A CA 1
ATOM 1431 C C . TYR A 1 175 ? -14.619 9.269 11.803 1.00 82.38 175 TYR A C 1
ATOM 1433 O O . TYR A 1 175 ? -14.498 8.399 10.960 1.00 82.38 175 TYR A O 1
ATOM 1441 N N . GLU A 1 176 ? -15.815 9.619 12.273 1.00 87.94 176 GLU A N 1
ATOM 1442 C CA . GLU A 1 176 ? -17.057 8.931 11.905 1.00 87.94 176 GLU A CA 1
ATOM 1443 C C . GLU A 1 176 ? -17.660 9.360 10.556 1.00 87.94 176 GLU A C 1
ATOM 1445 O O . GLU A 1 176 ? -18.640 8.762 10.096 1.00 87.94 176 GLU A O 1
ATOM 1450 N N . ARG A 1 177 ? -17.114 10.398 9.908 1.00 75.06 177 ARG A N 1
ATOM 1451 C CA . ARG A 1 177 ? -17.641 10.905 8.627 1.00 75.06 177 ARG A CA 1
ATOM 1452 C C . ARG A 1 177 ? -17.218 10.050 7.439 1.00 75.06 177 ARG A C 1
ATOM 1454 O O . ARG A 1 177 ? -18.010 9.849 6.515 1.00 75.06 177 ARG A O 1
ATOM 1461 N N . GLU A 1 178 ? -15.987 9.561 7.459 1.00 74.38 178 GLU A N 1
ATOM 1462 C CA . GLU A 1 178 ? -15.371 8.791 6.382 1.00 74.38 178 GLU A CA 1
ATOM 1463 C C . GLU A 1 178 ? -14.289 7.853 6.922 1.00 74.38 178 GLU A C 1
ATOM 1465 O O . GLU A 1 178 ? -14.005 7.834 8.116 1.00 74.38 178 GLU A O 1
ATOM 1470 N N . SER A 1 179 ? -13.684 7.047 6.051 1.00 74.25 179 SER A N 1
ATOM 1471 C CA . SER A 1 179 ? -12.500 6.283 6.439 1.00 74.25 179 SER A CA 1
ATOM 1472 C C . SER A 1 179 ? -11.340 7.226 6.747 1.00 74.25 179 SER A C 1
ATOM 1474 O O . SER A 1 179 ? -11.081 8.163 5.994 1.00 74.25 179 SER A O 1
ATOM 1476 N N . PHE A 1 180 ? -10.605 6.946 7.817 1.00 76.19 180 PHE A N 1
ATOM 1477 C CA . PHE A 1 180 ? -9.475 7.766 8.249 1.00 76.19 180 PHE A CA 1
ATOM 1478 C C . PHE A 1 180 ? -8.256 6.903 8.578 1.00 76.19 180 PHE A C 1
ATOM 1480 O O . PHE A 1 180 ? -8.323 5.673 8.609 1.00 76.19 180 PHE A O 1
ATOM 1487 N N . THR A 1 181 ? -7.122 7.560 8.815 1.00 80.00 181 THR A N 1
ATOM 1488 C CA . THR A 1 181 ? -5.866 6.903 9.185 1.00 80.00 181 THR A CA 1
ATOM 1489 C C . THR A 1 181 ? -5.560 7.156 10.657 1.00 80.00 181 THR A C 1
ATOM 1491 O O . THR A 1 181 ? -5.382 8.307 11.060 1.00 80.00 181 THR A O 1
ATOM 1494 N N . ALA A 1 182 ? -5.479 6.095 11.453 1.00 81.56 182 ALA A N 1
ATOM 1495 C CA . ALA A 1 182 ? -5.114 6.139 12.866 1.00 81.56 182 ALA A CA 1
ATOM 1496 C C . ALA A 1 182 ? -3.664 5.688 13.058 1.00 81.56 182 ALA A C 1
ATOM 1498 O O . ALA A 1 182 ? -3.162 4.886 12.277 1.00 81.56 182 ALA A O 1
ATOM 1499 N N . THR A 1 183 ? -2.992 6.143 14.117 1.00 85.31 183 THR A N 1
ATOM 1500 C CA . THR A 1 183 ? -1.743 5.493 14.551 1.00 85.31 183 THR A CA 1
ATOM 1501 C C . THR A 1 183 ? -2.043 4.082 15.052 1.00 85.31 183 THR A C 1
ATOM 1503 O O . THR A 1 183 ? -3.151 3.828 15.524 1.00 85.31 183 THR A O 1
ATOM 1506 N N . VAL A 1 184 ? -1.059 3.178 15.012 1.00 89.69 184 VAL A N 1
ATOM 1507 C CA . VAL A 1 184 ? -1.222 1.805 15.535 1.00 89.69 184 VAL A CA 1
ATOM 1508 C C . VAL A 1 184 ? -1.762 1.806 16.969 1.00 89.69 184 VAL A C 1
ATOM 1510 O O . VAL A 1 184 ? -2.734 1.117 17.251 1.00 89.69 184 VAL A O 1
ATOM 1513 N N . GLY A 1 185 ? -1.224 2.653 17.853 1.00 87.75 185 GLY A N 1
ATOM 1514 C CA . GLY A 1 185 ? -1.707 2.734 19.236 1.00 87.75 185 GLY A CA 1
ATOM 1515 C C . GLY A 1 185 ? -3.146 3.255 19.364 1.00 87.75 185 GLY A C 1
ATOM 1516 O O . GLY A 1 185 ? -3.876 2.836 20.257 1.00 87.75 185 GLY A O 1
ATOM 1517 N N . THR A 1 186 ? -3.589 4.165 18.488 1.00 85.31 186 THR A N 1
ATOM 1518 C CA . THR A 1 186 ? -5.003 4.583 18.450 1.00 85.31 186 THR A CA 1
ATOM 1519 C C . THR A 1 186 ? -5.895 3.480 17.882 1.00 85.31 186 THR A C 1
ATOM 1521 O O . THR A 1 186 ? -6.990 3.278 18.400 1.00 85.31 186 THR A O 1
ATOM 1524 N N . ALA A 1 187 ? -5.436 2.758 16.857 1.00 90.19 187 ALA A N 1
ATOM 1525 C CA . ALA A 1 187 ? -6.157 1.627 16.283 1.00 90.19 187 ALA A CA 1
ATOM 1526 C C . ALA A 1 187 ? -6.333 0.495 17.305 1.00 90.19 187 ALA A C 1
ATOM 1528 O O . ALA A 1 187 ? -7.435 -0.011 17.453 1.00 90.19 187 ALA A O 1
ATOM 1529 N N . GLU A 1 188 ? -5.299 0.170 18.082 1.00 93.88 188 GLU A N 1
ATOM 1530 C CA . GLU A 1 188 ? -5.369 -0.829 19.155 1.00 93.88 188 GLU A CA 1
ATOM 1531 C C . GLU A 1 188 ? -6.441 -0.477 20.197 1.00 93.88 188 GLU A C 1
ATOM 1533 O O . GLU A 1 188 ? -7.270 -1.314 20.546 1.00 93.88 188 GLU A O 1
ATOM 1538 N N . ARG A 1 189 ? -6.499 0.787 20.639 1.00 93.50 189 ARG A N 1
ATOM 1539 C CA . ARG A 1 189 ? -7.556 1.241 21.560 1.00 93.50 189 ARG A CA 1
ATOM 1540 C C . ARG A 1 189 ? -8.946 1.133 20.945 1.00 93.50 189 ARG A C 1
ATOM 1542 O O . ARG A 1 189 ? -9.870 0.697 21.618 1.00 93.50 189 ARG A O 1
ATOM 1549 N N . LEU A 1 190 ? -9.097 1.508 19.676 1.00 92.00 190 LEU A N 1
ATOM 1550 C CA . LEU A 1 190 ? -10.364 1.356 18.967 1.00 92.00 190 LEU A CA 1
ATOM 1551 C C . LEU A 1 190 ? -10.793 -0.120 18.896 1.00 92.00 190 LEU A C 1
ATOM 1553 O O . LEU A 1 190 ? -11.947 -0.423 19.186 1.00 92.00 190 LEU A O 1
ATOM 1557 N N . ILE A 1 191 ? -9.867 -1.027 18.581 1.00 94.62 191 ILE A N 1
ATOM 1558 C CA . ILE A 1 191 ? -10.129 -2.469 18.492 1.00 94.62 191 ILE A CA 1
ATOM 1559 C C . ILE A 1 191 ? -10.540 -3.041 19.849 1.00 94.62 191 ILE A C 1
ATOM 1561 O O . ILE A 1 191 ? -11.488 -3.815 19.928 1.00 94.62 191 ILE A O 1
ATOM 1565 N N . ASN A 1 192 ? -9.891 -2.617 20.933 1.00 93.50 192 ASN A N 1
ATOM 1566 C CA . ASN A 1 192 ? -10.241 -3.073 22.280 1.00 93.50 192 ASN A CA 1
ATOM 1567 C C . ASN A 1 192 ? -11.672 -2.689 22.692 1.00 93.50 192 ASN A C 1
ATOM 1569 O O . ASN A 1 192 ? -12.295 -3.404 23.473 1.00 93.50 192 ASN A O 1
ATOM 1573 N N . VAL A 1 193 ? -12.192 -1.569 22.181 1.00 91.31 193 VAL A N 1
ATOM 1574 C CA . VAL A 1 193 ? -13.536 -1.071 22.515 1.00 91.31 193 VAL A CA 1
ATOM 1575 C C . VAL A 1 193 ? -14.603 -1.645 21.586 1.00 91.31 193 VAL A C 1
ATOM 1577 O O . VAL A 1 193 ? -15.697 -1.976 22.038 1.00 91.31 193 VAL A O 1
ATOM 1580 N N . PHE A 1 194 ? -14.307 -1.726 20.289 1.00 93.69 194 PHE A N 1
ATOM 1581 C CA . PHE A 1 194 ? -15.307 -1.982 19.251 1.00 93.69 194 PHE A CA 1
ATOM 1582 C C . PHE A 1 194 ? -15.145 -3.327 18.536 1.00 93.69 194 PHE A C 1
ATOM 1584 O O . PHE A 1 194 ? -16.072 -3.743 17.850 1.00 93.69 194 PHE A O 1
ATOM 1591 N N . GLY A 1 195 ? -14.020 -4.019 18.724 1.00 92.81 195 GLY A N 1
ATOM 1592 C CA . GLY A 1 195 ? -13.632 -5.191 17.941 1.00 92.81 195 GLY A CA 1
ATOM 1593 C C . GLY A 1 195 ? -12.743 -4.833 16.749 1.00 92.81 195 GLY A C 1
ATOM 1594 O O . GLY A 1 195 ? -12.522 -3.667 16.428 1.00 92.81 195 GLY A O 1
ATOM 1595 N N . ASP A 1 196 ? -12.198 -5.854 16.091 1.00 91.31 196 ASP A N 1
ATOM 1596 C CA . ASP A 1 196 ? -11.306 -5.725 14.929 1.00 91.31 196 ASP A CA 1
ATOM 1597 C C . ASP A 1 196 ? -12.046 -5.444 13.616 1.00 91.31 196 ASP A C 1
ATOM 1599 O O . ASP A 1 196 ? -11.444 -5.126 12.596 1.00 91.31 196 ASP A O 1
ATOM 1603 N N . ASP A 1 197 ? -13.370 -5.492 13.643 1.00 90.50 197 ASP A N 1
ATOM 1604 C CA . ASP A 1 197 ? -14.216 -5.393 12.468 1.00 90.50 197 ASP A CA 1
ATOM 1605 C C . ASP A 1 197 ? -14.257 -3.979 11.849 1.00 90.50 197 ASP A C 1
ATOM 1607 O O . ASP A 1 197 ? -14.670 -3.819 10.697 1.00 90.50 197 ASP A O 1
ATOM 1611 N N . ILE A 1 198 ? -13.802 -2.968 12.597 1.00 92.06 198 ILE A N 1
ATOM 1612 C CA . ILE A 1 198 ? -13.632 -1.565 12.185 1.00 92.06 198 ILE A CA 1
ATOM 1613 C C . ILE A 1 198 ? -12.393 -1.310 11.323 1.00 92.06 198 ILE A C 1
ATOM 1615 O O . ILE A 1 198 ? -12.268 -0.222 10.756 1.00 92.06 198 ILE A O 1
ATOM 1619 N N . ILE A 1 199 ? -11.458 -2.258 11.260 1.00 92.75 199 ILE A N 1
ATOM 1620 C CA . ILE A 1 199 ? -10.300 -2.193 10.371 1.00 92.75 199 ILE A CA 1
ATOM 1621 C C . ILE A 1 199 ? -10.474 -3.209 9.248 1.00 92.75 199 ILE A C 1
ATOM 1623 O O . ILE A 1 199 ? -11.090 -4.258 9.415 1.00 92.75 199 ILE A O 1
ATOM 1627 N N . GLU A 1 200 ? -9.930 -2.891 8.080 1.00 90.81 200 GLU A N 1
ATOM 1628 C CA . GLU A 1 200 ? -9.909 -3.808 6.945 1.00 90.81 200 GLU A CA 1
ATOM 1629 C C . GLU A 1 200 ? -8.463 -4.071 6.508 1.00 90.81 200 GLU A C 1
ATOM 1631 O O . GLU A 1 200 ? -7.628 -3.159 6.586 1.00 90.81 200 GLU A O 1
ATOM 1636 N N . PRO A 1 201 ? -8.146 -5.294 6.044 1.00 94.38 201 PRO A N 1
ATOM 1637 C CA . PRO A 1 201 ? -6.849 -5.560 5.453 1.00 94.38 201 PRO A CA 1
ATOM 1638 C C . PRO A 1 201 ? -6.627 -4.696 4.213 1.00 94.38 201 PRO A C 1
ATOM 1640 O O . PRO A 1 201 ? -7.531 -4.450 3.414 1.00 94.38 201 PRO A O 1
ATOM 1643 N N . ILE A 1 202 ? -5.383 -4.284 4.023 1.00 95.38 202 ILE A N 1
ATOM 1644 C CA . ILE A 1 202 ? -4.909 -3.588 2.842 1.00 95.38 202 ILE A CA 1
ATOM 1645 C C . ILE A 1 202 ? -4.730 -4.609 1.722 1.00 95.38 202 ILE A C 1
ATOM 1647 O O . ILE A 1 202 ? -3.781 -5.388 1.716 1.00 95.38 202 ILE A O 1
ATOM 1651 N N . ASP A 1 203 ? -5.635 -4.557 0.754 1.00 95.62 203 ASP A N 1
ATOM 1652 C CA . ASP A 1 203 ? -5.518 -5.242 -0.528 1.00 95.62 203 ASP A CA 1
ATOM 1653 C C . ASP A 1 203 ? -5.249 -4.243 -1.671 1.00 95.62 203 ASP A C 1
ATOM 1655 O O . ASP A 1 203 ? -5.060 -3.039 -1.465 1.00 95.62 203 ASP A O 1
ATOM 1659 N N . ILE A 1 204 ? -5.234 -4.736 -2.911 1.00 95.44 204 ILE A N 1
ATOM 1660 C CA . ILE A 1 204 ? -4.995 -3.927 -4.117 1.00 95.44 204 ILE A CA 1
ATOM 1661 C C . ILE A 1 204 ? -6.010 -2.781 -4.255 1.00 95.44 204 ILE A C 1
ATOM 1663 O O . ILE A 1 204 ? -5.650 -1.676 -4.681 1.00 95.44 204 ILE A O 1
ATOM 1667 N N . LYS A 1 205 ? -7.274 -3.011 -3.885 1.00 93.88 205 LYS A N 1
ATOM 1668 C CA . LYS A 1 205 ? -8.314 -1.982 -3.947 1.00 93.88 205 LYS A CA 1
ATOM 1669 C C . LYS A 1 205 ? -8.019 -0.888 -2.924 1.00 93.88 205 LYS A C 1
ATOM 1671 O O . LYS A 1 205 ? -7.991 0.289 -3.292 1.00 93.88 205 LYS A O 1
ATOM 1676 N N . VAL A 1 206 ? -7.712 -1.266 -1.682 1.00 92.62 206 VAL A N 1
ATOM 1677 C CA . VAL A 1 206 ? -7.340 -0.315 -0.623 1.00 92.62 206 VAL A CA 1
ATOM 1678 C C . VAL A 1 206 ? -6.084 0.476 -1.004 1.00 92.62 206 VAL A C 1
ATOM 1680 O O . VAL A 1 206 ? -6.056 1.693 -0.822 1.00 92.62 206 VAL A O 1
ATOM 1683 N N . LEU A 1 207 ? -5.076 -0.153 -1.618 1.00 93.44 207 LEU A N 1
ATOM 1684 C CA . LEU A 1 207 ? -3.905 0.560 -2.146 1.00 93.44 207 LEU A CA 1
ATOM 1685 C C . LEU A 1 207 ? -4.276 1.596 -3.208 1.00 93.44 207 LEU A C 1
ATOM 1687 O O . LEU A 1 207 ? -3.745 2.709 -3.202 1.00 93.44 207 LEU A O 1
ATOM 1691 N N . SER A 1 208 ? -5.214 1.276 -4.102 1.00 91.31 208 SER A N 1
ATOM 1692 C CA . SER A 1 208 ? -5.704 2.249 -5.079 1.00 91.31 208 SER A CA 1
ATOM 1693 C C . SER A 1 208 ? -6.436 3.425 -4.434 1.00 91.31 208 SER A C 1
ATOM 1695 O O . SER A 1 208 ? -6.343 4.540 -4.955 1.00 91.31 208 SER A O 1
ATOM 1697 N N . GLU A 1 209 ? -7.156 3.212 -3.336 1.00 88.62 209 GLU A N 1
ATOM 1698 C CA . GLU A 1 209 ? -7.808 4.284 -2.578 1.00 88.62 209 GLU A CA 1
ATOM 1699 C C . GLU A 1 209 ? -6.775 5.168 -1.867 1.00 88.62 209 GLU A C 1
ATOM 1701 O O . GLU A 1 209 ? -6.812 6.393 -2.011 1.00 88.62 209 GLU A O 1
ATOM 1706 N N . LEU A 1 210 ? -5.796 4.556 -1.187 1.00 85.00 210 LEU A N 1
ATOM 1707 C CA . LEU A 1 210 ? -4.688 5.266 -0.539 1.00 85.00 210 LEU A CA 1
ATOM 1708 C C . LEU A 1 210 ? -3.908 6.111 -1.551 1.00 85.00 210 LEU A C 1
ATOM 1710 O O . LEU A 1 210 ? -3.630 7.283 -1.295 1.00 85.00 210 LEU A O 1
ATOM 1714 N N . ARG A 1 211 ? -3.617 5.565 -2.739 1.00 85.25 211 ARG A N 1
ATOM 1715 C CA . ARG A 1 211 ? -2.948 6.314 -3.810 1.00 85.25 211 ARG A CA 1
ATOM 1716 C C . ARG A 1 211 ? -3.721 7.582 -4.172 1.00 85.25 211 ARG A C 1
ATOM 1718 O O . ARG A 1 211 ? -3.126 8.654 -4.204 1.00 85.25 211 ARG A O 1
ATOM 1725 N N . ARG A 1 212 ? -5.035 7.487 -4.406 1.00 81.31 212 ARG A N 1
ATOM 1726 C CA . ARG A 1 212 ? -5.878 8.649 -4.757 1.00 81.31 212 ARG A CA 1
ATOM 1727 C C . ARG A 1 212 ? -5.898 9.701 -3.648 1.00 81.31 212 ARG A C 1
ATOM 1729 O O . ARG A 1 212 ? -5.828 10.898 -3.941 1.00 81.31 212 ARG A O 1
ATOM 1736 N N . MET A 1 213 ? -5.973 9.259 -2.392 1.00 71.69 213 MET A N 1
ATOM 1737 C CA . MET A 1 213 ? -5.955 10.134 -1.219 1.00 71.69 213 MET A CA 1
ATOM 1738 C C . MET A 1 213 ? -4.662 10.961 -1.168 1.00 71.69 213 MET A C 1
ATOM 1740 O O . MET A 1 213 ? -4.716 12.187 -1.067 1.00 71.69 213 MET A O 1
ATOM 1744 N N . TYR A 1 214 ? -3.502 10.316 -1.330 1.00 66.38 214 TYR A N 1
ATOM 1745 C CA . TYR A 1 214 ? -2.207 11.001 -1.275 1.00 66.38 214 TYR A CA 1
ATOM 1746 C C . TYR A 1 214 ? -1.855 11.764 -2.560 1.00 66.38 214 TYR A C 1
ATOM 1748 O O . TYR A 1 214 ? -1.230 12.819 -2.484 1.00 66.38 214 TYR A O 1
ATOM 1756 N N . GLU A 1 215 ? -2.302 11.323 -3.738 1.00 68.44 215 GLU A N 1
ATOM 1757 C CA . GLU A 1 215 ? -2.132 12.078 -4.988 1.00 68.44 215 GLU A CA 1
ATOM 1758 C C . GLU A 1 215 ? -2.890 13.409 -4.980 1.00 68.44 215 GLU A C 1
ATOM 1760 O O . GLU A 1 215 ? -2.367 14.419 -5.455 1.00 68.44 215 GLU A O 1
ATOM 1765 N N . THR A 1 216 ? -4.095 13.440 -4.404 1.00 56.78 216 THR A N 1
ATOM 1766 C CA . THR A 1 216 ? -4.907 14.664 -4.308 1.00 56.78 216 THR A CA 1
ATOM 1767 C C . THR A 1 216 ? -4.224 15.729 -3.446 1.00 56.78 216 THR A C 1
ATOM 1769 O O . THR A 1 216 ? -4.311 16.916 -3.757 1.00 56.78 216 THR A O 1
ATOM 1772 N N . ALA A 1 217 ? -3.467 15.311 -2.427 1.00 49.38 217 ALA A N 1
ATOM 1773 C CA . ALA A 1 217 ? -2.669 16.196 -1.583 1.00 49.38 217 ALA A CA 1
ATOM 1774 C C . ALA A 1 217 ? -1.397 16.749 -2.272 1.00 49.38 217 ALA A C 1
ATOM 1776 O O . ALA A 1 217 ? -0.752 17.637 -1.719 1.00 49.38 217 ALA A O 1
ATOM 1777 N N . LEU A 1 218 ? -1.022 16.234 -3.455 1.00 47.84 218 LEU A N 1
ATOM 1778 C CA . LEU A 1 218 ? 0.289 16.443 -4.095 1.00 47.84 218 LEU A CA 1
ATOM 1779 C C . LEU A 1 218 ? 0.254 17.115 -5.489 1.00 47.84 218 LEU A C 1
ATOM 1781 O O . LEU A 1 218 ? 1.296 17.192 -6.143 1.00 47.84 218 LEU A O 1
ATOM 1785 N N . LYS A 1 219 ? -0.892 17.616 -5.977 1.00 41.47 219 LYS A N 1
ATOM 1786 C CA . LYS A 1 219 ? -0.959 18.383 -7.247 1.00 41.47 219 LYS A CA 1
ATOM 1787 C C . LYS A 1 219 ? -0.014 19.608 -7.220 1.00 41.47 219 LYS A C 1
ATOM 1789 O O . LYS A 1 219 ? -0.181 20.443 -6.343 1.00 41.47 219 LYS A O 1
ATOM 1794 N N . LEU A 1 220 ? 0.881 19.891 -8.175 1.00 41.75 220 LEU A N 1
ATOM 1795 C CA . LEU A 1 220 ? 1.733 19.098 -9.078 1.00 41.75 220 LEU A CA 1
ATOM 1796 C C . LEU A 1 220 ? 2.856 20.053 -9.548 1.00 41.75 220 LEU A C 1
ATOM 1798 O O . LEU A 1 220 ? 2.564 21.169 -9.970 1.00 41.75 220 LEU A O 1
ATOM 1802 N N . SER A 1 221 ? 4.118 19.627 -9.487 1.00 37.50 221 SER A N 1
ATOM 1803 C CA . SER A 1 221 ? 5.234 20.267 -10.196 1.00 37.50 221 SER A CA 1
ATOM 1804 C C . SER A 1 221 ? 5.087 20.062 -11.709 1.00 37.50 221 SER A C 1
ATOM 1806 O O . SER A 1 221 ? 4.774 18.950 -12.137 1.00 37.50 221 SER A O 1
ATOM 1808 N N . GLU A 1 222 ? 5.318 21.121 -12.490 1.00 41.59 222 GLU A N 1
ATOM 1809 C CA . GLU A 1 222 ? 5.205 21.140 -13.953 1.00 41.59 222 GLU A CA 1
ATOM 1810 C C . GLU A 1 222 ? 6.143 20.145 -14.650 1.00 41.59 222 GLU A C 1
ATOM 1812 O O . GLU A 1 222 ? 7.303 19.953 -14.278 1.00 41.59 222 GLU A O 1
ATOM 1817 N N . ASP A 1 223 ? 5.601 19.534 -15.698 1.00 47.06 223 ASP A N 1
ATOM 1818 C CA . ASP A 1 223 ? 6.241 18.561 -16.572 1.00 47.06 223 ASP A CA 1
ATOM 1819 C C . ASP A 1 223 ? 6.967 19.320 -17.699 1.00 47.06 223 ASP A C 1
ATOM 1821 O O . ASP A 1 223 ? 6.334 20.058 -18.457 1.00 47.06 223 ASP A O 1
ATOM 1825 N N . ARG A 1 224 ? 8.293 19.179 -17.823 1.00 41.62 224 ARG A N 1
ATOM 1826 C CA . ARG A 1 224 ? 9.058 19.757 -18.946 1.00 41.62 224 ARG A CA 1
ATOM 1827 C C . ARG A 1 224 ? 8.960 18.817 -20.152 1.00 41.62 224 ARG A C 1
ATOM 1829 O O . ARG A 1 224 ? 9.831 17.980 -20.351 1.00 41.62 224 ARG A O 1
ATOM 1836 N N . GLY A 1 225 ? 7.871 18.918 -20.912 1.00 46.00 225 GLY A N 1
ATOM 1837 C CA . GLY A 1 225 ? 7.602 18.042 -22.057 1.00 46.00 225 GLY A CA 1
ATOM 1838 C C . GLY A 1 225 ? 8.357 18.428 -23.337 1.00 46.00 225 GLY A C 1
ATOM 1839 O O . GLY A 1 225 ? 8.332 19.588 -23.740 1.00 46.00 225 GLY A O 1
ATOM 1840 N N . TYR A 1 226 ? 8.965 17.431 -23.991 1.00 56.81 226 TYR A N 1
ATOM 1841 C CA . TYR A 1 226 ? 9.370 17.451 -25.407 1.00 56.81 226 TYR A CA 1
ATOM 1842 C C . TYR A 1 226 ? 8.151 17.635 -26.339 1.00 56.81 226 TYR A C 1
ATOM 1844 O O . TYR A 1 226 ? 7.025 17.296 -25.963 1.00 56.81 226 TYR A O 1
ATOM 1852 N N . ASP A 1 227 ? 8.374 18.086 -27.581 1.00 62.16 227 ASP A N 1
ATOM 1853 C CA . ASP A 1 227 ? 7.320 18.375 -28.575 1.00 62.16 227 ASP A CA 1
ATOM 1854 C C . ASP A 1 227 ? 6.335 17.211 -28.799 1.00 62.16 227 ASP A C 1
ATOM 1856 O O . ASP A 1 227 ? 5.129 17.430 -28.921 1.00 62.16 227 ASP A O 1
ATOM 1860 N N . ILE A 1 228 ? 6.809 15.959 -28.758 1.00 61.78 228 ILE A N 1
ATOM 1861 C CA . ILE A 1 228 ? 5.964 14.766 -28.937 1.00 61.78 228 ILE A CA 1
ATOM 1862 C C . ILE A 1 228 ? 5.023 14.499 -27.753 1.00 61.78 228 ILE A C 1
ATOM 1864 O O . ILE A 1 228 ? 3.885 14.082 -27.950 1.00 61.78 228 ILE A O 1
ATOM 1868 N N . VAL A 1 229 ? 5.446 14.789 -26.517 1.00 60.34 229 VAL A N 1
ATOM 1869 C CA . VAL A 1 229 ? 4.585 14.638 -25.330 1.00 60.34 229 VAL A CA 1
ATOM 1870 C C . VAL A 1 229 ? 3.445 15.653 -25.393 1.00 60.34 229 VAL A C 1
ATOM 1872 O O . VAL A 1 229 ? 2.296 15.311 -25.111 1.00 60.34 229 VAL A O 1
ATOM 1875 N N . ASN A 1 230 ? 3.744 16.884 -25.815 1.00 65.62 230 ASN A N 1
ATOM 1876 C CA . ASN A 1 230 ? 2.739 17.931 -25.996 1.00 65.62 230 ASN A CA 1
ATOM 1877 C C . ASN A 1 230 ? 1.783 17.609 -27.151 1.00 65.62 230 ASN A C 1
ATOM 1879 O O . ASN A 1 230 ? 0.580 17.822 -27.016 1.00 65.62 230 ASN A O 1
ATOM 1883 N N . TYR A 1 231 ? 2.290 17.032 -28.243 1.00 67.94 231 TYR A N 1
ATOM 1884 C CA . TYR A 1 231 ? 1.468 16.547 -29.351 1.00 67.94 231 TYR A CA 1
ATOM 1885 C C . TYR A 1 231 ? 0.508 15.426 -28.919 1.00 67.94 231 TYR A C 1
ATOM 1887 O O . TYR A 1 231 ? -0.685 15.493 -29.183 1.00 67.94 231 TYR A O 1
ATOM 1895 N N . LEU A 1 232 ? 0.973 14.421 -28.173 1.00 66.75 232 LEU A N 1
ATOM 1896 C CA . LEU A 1 232 ? 0.092 13.349 -27.689 1.00 66.75 232 LEU A CA 1
ATOM 1897 C C . LEU A 1 232 ? -0.956 13.878 -26.696 1.00 66.75 232 LEU A C 1
ATOM 1899 O O . LEU A 1 232 ? -2.122 13.486 -26.762 1.00 66.75 232 LEU A O 1
ATOM 1903 N N . LYS A 1 233 ? -0.573 14.821 -25.824 1.00 66.50 233 LYS A N 1
ATOM 1904 C CA . LYS A 1 233 ? -1.516 15.523 -24.937 1.00 66.50 233 LYS A CA 1
ATOM 1905 C C . LYS A 1 233 ? -2.561 16.321 -25.732 1.00 66.50 233 LYS A C 1
ATOM 1907 O O . LYS A 1 233 ? -3.731 16.298 -25.355 1.00 66.50 233 LYS A O 1
ATOM 1912 N N . SER A 1 234 ? -2.186 16.978 -26.836 1.00 70.69 234 SER A N 1
ATOM 1913 C CA . SER A 1 234 ? -3.133 17.726 -27.682 1.00 70.69 234 SER A CA 1
ATOM 1914 C C . SER A 1 234 ? -4.126 16.822 -28.422 1.00 70.69 234 SER A C 1
ATOM 1916 O O . SER A 1 234 ? -5.241 17.252 -28.710 1.00 70.69 234 SER A O 1
ATOM 1918 N N . LEU A 1 235 ? -3.777 15.550 -28.634 1.00 71.75 235 LEU A N 1
ATOM 1919 C CA . LEU A 1 235 ? -4.683 14.510 -29.134 1.00 71.75 235 LEU A CA 1
ATOM 1920 C C . LEU A 1 235 ? -5.613 13.923 -28.050 1.00 71.75 235 LEU A C 1
ATOM 1922 O O . LEU A 1 235 ? -6.350 12.977 -28.320 1.00 71.75 235 LEU A O 1
ATOM 1926 N N . GLY A 1 236 ? -5.593 14.452 -26.821 1.00 66.81 236 GLY A N 1
ATOM 1927 C CA . GLY A 1 236 ? -6.432 13.978 -25.713 1.00 66.81 236 GLY A CA 1
ATOM 1928 C C . GLY A 1 236 ? -5.904 12.721 -25.009 1.00 66.81 236 GLY A C 1
ATOM 1929 O O . GLY A 1 236 ? -6.657 12.044 -24.305 1.00 66.81 236 GLY A O 1
ATOM 1930 N N . LEU A 1 237 ? -4.622 12.386 -25.189 1.00 65.56 237 LEU A N 1
ATOM 1931 C CA . LEU A 1 237 ? -3.962 11.265 -24.513 1.00 65.56 237 LEU A CA 1
ATOM 1932 C C . LEU A 1 237 ? -3.314 11.719 -23.197 1.00 65.56 237 LEU A C 1
ATOM 1934 O O . LEU A 1 237 ? -2.808 12.838 -23.084 1.00 65.56 237 LEU A O 1
ATOM 1938 N N . LYS A 1 238 ? -3.254 10.831 -22.197 1.00 61.72 238 LYS A N 1
ATOM 1939 C CA . LYS A 1 238 ? -2.361 11.024 -21.042 1.00 61.72 238 LYS A CA 1
ATOM 1940 C C . LYS A 1 238 ? -0.972 10.557 -21.469 1.00 61.72 238 LYS A C 1
ATOM 1942 O O . LYS A 1 238 ? -0.812 9.379 -21.762 1.00 61.72 238 LYS A O 1
ATOM 1947 N N . ALA A 1 239 ? 0.015 11.450 -21.511 1.00 58.53 239 ALA A N 1
ATOM 1948 C CA . ALA A 1 239 ? 1.364 11.124 -21.981 1.00 58.53 239 ALA A CA 1
ATOM 1949 C C . ALA A 1 239 ? 2.465 11.684 -21.069 1.00 58.53 239 ALA A C 1
ATOM 1951 O O . ALA A 1 239 ? 2.284 12.746 -20.468 1.00 58.53 239 ALA A O 1
ATOM 1952 N N . SER A 1 240 ? 3.596 10.976 -20.989 1.00 58.69 240 SER A N 1
ATOM 1953 C CA . SER A 1 240 ? 4.801 11.384 -20.252 1.00 58.69 240 SER A CA 1
ATOM 1954 C C . SER A 1 240 ? 6.063 10.800 -20.899 1.00 58.69 240 SER A C 1
ATOM 1956 O O . SER A 1 240 ? 6.029 9.677 -21.405 1.00 58.69 240 SER A O 1
ATOM 1958 N N . ASP A 1 241 ? 7.174 11.539 -20.837 1.00 60.12 241 ASP A N 1
ATOM 1959 C CA . ASP A 1 241 ? 8.518 11.045 -21.176 1.00 60.12 241 ASP A CA 1
ATOM 1960 C C . ASP A 1 241 ? 9.034 10.094 -20.091 1.00 60.12 241 ASP A C 1
ATOM 1962 O O . ASP A 1 241 ? 8.779 10.331 -18.905 1.00 60.12 241 ASP A O 1
ATOM 1966 N N . ILE A 1 242 ? 9.759 9.040 -20.478 1.00 57.66 242 ILE A N 1
ATOM 1967 C CA . ILE A 1 242 ? 10.333 8.058 -19.546 1.00 57.66 242 ILE A CA 1
ATOM 1968 C C . ILE A 1 242 ? 11.760 7.724 -19.974 1.00 57.66 242 ILE A C 1
ATOM 1970 O O . ILE A 1 242 ? 12.011 7.435 -21.136 1.00 57.66 242 ILE A O 1
ATOM 1974 N N . LYS A 1 243 ? 12.719 7.793 -19.045 1.00 54.34 243 LYS A N 1
ATOM 1975 C CA . LYS A 1 243 ? 14.159 7.753 -19.371 1.00 54.34 243 LYS A CA 1
ATOM 1976 C C . LYS A 1 243 ? 14.796 6.365 -19.267 1.00 54.34 243 LYS A C 1
ATOM 1978 O O . LYS A 1 243 ? 15.837 6.112 -19.869 1.00 54.34 243 LYS A O 1
ATOM 1983 N N . PHE A 1 244 ? 14.215 5.487 -18.461 1.00 52.59 244 PHE A N 1
ATOM 1984 C CA . PHE A 1 244 ? 14.754 4.185 -18.067 1.00 52.59 244 PHE A CA 1
ATOM 1985 C C . PHE A 1 244 ? 13.689 3.071 -18.170 1.00 52.59 244 PHE A C 1
ATOM 1987 O O . PHE A 1 244 ? 13.769 2.045 -17.484 1.00 52.59 244 PHE A O 1
ATOM 1994 N N . SER A 1 245 ? 12.688 3.248 -19.042 1.00 51.62 245 SER A N 1
ATOM 1995 C CA . SER A 1 245 ? 11.772 2.183 -19.479 1.00 51.62 245 SER A CA 1
ATOM 1996 C C . SER A 1 245 ? 12.080 1.703 -20.900 1.00 51.62 245 SER A C 1
ATOM 1998 O O . SER A 1 245 ? 12.918 2.282 -21.578 1.00 51.62 245 SER A O 1
ATOM 2000 N N . ALA A 1 246 ? 11.463 0.592 -21.321 1.00 53.28 246 ALA A N 1
ATOM 2001 C CA . ALA A 1 246 ? 11.632 0.058 -22.673 1.00 53.28 246 ALA A CA 1
ATOM 2002 C C . ALA A 1 246 ? 11.138 1.046 -23.758 1.00 53.28 246 ALA A C 1
ATOM 2004 O O . ALA A 1 246 ? 11.858 1.222 -24.732 1.00 53.28 246 ALA A O 1
ATOM 2005 N N . PRO A 1 247 ? 9.988 1.731 -23.584 1.00 50.81 247 PRO A N 1
ATOM 2006 C CA . PRO A 1 247 ? 9.643 2.921 -24.372 1.00 50.81 247 PRO A CA 1
ATOM 2007 C C . PRO A 1 247 ? 10.338 4.198 -23.885 1.00 50.81 247 PRO A C 1
ATOM 2009 O O . PRO A 1 247 ? 10.546 4.353 -22.679 1.00 50.81 247 PRO A O 1
ATOM 2012 N N . ASP A 1 248 ? 10.543 5.149 -24.805 1.00 52.34 248 ASP A N 1
ATOM 2013 C CA . ASP A 1 248 ? 10.956 6.535 -24.508 1.00 52.34 248 ASP A CA 1
ATOM 2014 C C . ASP A 1 248 ? 9.760 7.432 -24.120 1.00 52.34 248 ASP A C 1
ATOM 2016 O O . ASP A 1 248 ? 9.890 8.407 -23.374 1.00 52.34 248 ASP A O 1
ATOM 2020 N N . VAL A 1 249 ? 8.562 7.100 -24.617 1.00 55.06 249 VAL A N 1
ATOM 2021 C CA . VAL A 1 249 ? 7.306 7.800 -24.314 1.00 55.06 249 VAL A CA 1
ATOM 2022 C C . VAL A 1 249 ? 6.209 6.782 -24.020 1.00 55.06 249 VAL A C 1
ATOM 2024 O O . VAL A 1 249 ? 5.975 5.867 -24.810 1.00 55.06 249 VAL A O 1
ATOM 2027 N N . LEU A 1 250 ? 5.492 6.973 -22.907 1.00 53.78 250 LEU A N 1
ATOM 2028 C CA . LEU A 1 250 ? 4.228 6.279 -22.659 1.00 53.78 250 LEU A CA 1
ATOM 2029 C C . LEU A 1 250 ? 3.068 7.226 -22.930 1.00 53.78 250 LEU A C 1
ATOM 2031 O O . LEU A 1 250 ? 3.023 8.335 -22.389 1.00 53.78 250 LEU A O 1
ATOM 2035 N N . ALA A 1 251 ? 2.090 6.747 -23.693 1.00 56.88 251 ALA A N 1
ATOM 2036 C CA . ALA A 1 251 ? 0.792 7.388 -23.810 1.00 56.88 251 ALA A CA 1
ATOM 2037 C C . ALA A 1 251 ? -0.340 6.384 -23.609 1.00 56.88 251 ALA A C 1
ATOM 2039 O O . ALA A 1 251 ? -0.262 5.233 -24.044 1.00 56.88 251 ALA A O 1
ATOM 2040 N N . SER A 1 252 ? -1.405 6.845 -22.961 1.00 62.25 252 SER A N 1
ATOM 2041 C CA . SER A 1 252 ? -2.641 6.097 -22.802 1.00 62.25 252 SER A CA 1
ATOM 2042 C C . SER A 1 252 ? -3.849 6.897 -23.260 1.00 62.25 252 SER A C 1
ATOM 2044 O O . SER A 1 252 ? -3.934 8.118 -23.090 1.00 62.25 252 SER A O 1
ATOM 2046 N N . HIS A 1 253 ? -4.818 6.175 -23.813 1.00 59.56 253 HIS A N 1
ATOM 2047 C CA . HIS A 1 253 ? -6.176 6.664 -23.989 1.00 59.56 253 HIS A CA 1
ATOM 2048 C C . HIS A 1 253 ? -7.116 5.821 -23.137 1.00 59.56 253 HIS A C 1
ATOM 2050 O O . HIS A 1 253 ? -7.026 4.590 -23.131 1.00 59.56 253 HIS A O 1
ATOM 2056 N N . GLU A 1 254 ? -8.008 6.484 -22.416 1.00 51.28 254 GLU A N 1
ATOM 2057 C CA . GLU A 1 254 ? -8.996 5.827 -21.572 1.00 51.28 254 GLU A CA 1
ATOM 2058 C C . GLU A 1 254 ? -10.238 5.559 -22.433 1.00 51.28 254 GLU A C 1
ATOM 2060 O O . GLU A 1 254 ? -11.067 6.441 -22.637 1.00 51.28 254 GLU A O 1
ATOM 2065 N N . VAL A 1 255 ? -10.336 4.349 -22.998 1.00 49.03 255 VAL A N 1
ATOM 2066 C CA . VAL A 1 255 ? -11.514 3.898 -23.757 1.00 49.03 255 VAL A CA 1
ATOM 2067 C C . VAL A 1 255 ? -12.090 2.684 -23.047 1.00 49.03 255 VAL A C 1
ATOM 2069 O O . VAL A 1 255 ? -11.422 1.657 -22.941 1.00 49.03 255 VAL A O 1
ATOM 2072 N N . SER A 1 256 ? -13.339 2.777 -22.581 1.00 36.72 256 SER A N 1
ATOM 2073 C CA . SER A 1 256 ? -14.083 1.649 -21.988 1.00 36.72 256 SER A CA 1
ATOM 2074 C C . SER A 1 256 ? -13.306 0.890 -20.895 1.00 36.72 256 SER A C 1
ATOM 2076 O O . SER A 1 256 ? -12.981 -0.279 -21.082 1.00 36.72 256 SER A O 1
ATOM 2078 N N . GLU A 1 257 ? -12.944 1.570 -19.797 1.00 40.06 257 GLU A N 1
ATOM 2079 C CA . GLU A 1 257 ? -12.223 1.020 -18.620 1.00 40.06 257 GLU A CA 1
ATOM 2080 C C . GLU A 1 257 ? -10.908 0.264 -18.911 1.00 40.06 257 GLU A C 1
ATOM 2082 O O . GLU A 1 257 ? -10.303 -0.314 -18.011 1.00 40.06 257 GLU A O 1
ATOM 2087 N N . ARG A 1 258 ? -10.421 0.286 -20.156 1.00 38.53 258 ARG A N 1
ATOM 2088 C CA . ARG A 1 258 ? -9.203 -0.395 -20.590 1.00 38.53 258 ARG A CA 1
ATOM 2089 C C . ARG A 1 258 ? -8.208 0.633 -21.104 1.00 38.53 258 ARG A C 1
ATOM 2091 O O . ARG A 1 258 ? -8.522 1.463 -21.957 1.00 38.53 258 ARG A O 1
ATOM 2098 N N . VAL A 1 259 ? -6.988 0.564 -20.588 1.00 44.59 259 VAL A N 1
ATOM 2099 C CA . VAL A 1 259 ? -5.880 1.409 -21.032 1.00 44.59 259 VAL A CA 1
ATOM 2100 C C . VAL A 1 259 ? -5.285 0.810 -22.305 1.00 44.59 259 VAL A C 1
ATOM 2102 O O . VAL A 1 259 ? -4.764 -0.302 -22.287 1.00 44.59 259 VAL A O 1
ATOM 2105 N N . LYS A 1 260 ? -5.349 1.543 -23.424 1.00 47.50 260 LYS A N 1
ATOM 2106 C CA . LYS A 1 260 ? -4.525 1.230 -24.602 1.00 47.50 260 LYS A CA 1
ATOM 2107 C C . LYS A 1 260 ? -3.177 1.917 -24.443 1.00 47.50 260 LYS A C 1
ATOM 2109 O O . LYS A 1 260 ? -3.137 3.144 -24.380 1.00 47.50 260 LYS A O 1
ATOM 2114 N N . LEU A 1 261 ? -2.111 1.125 -24.360 1.00 46.00 261 LEU A N 1
ATOM 2115 C CA . LEU A 1 261 ? -0.746 1.624 -24.262 1.00 46.00 261 LEU A CA 1
ATOM 2116 C C . LEU A 1 261 ? -0.146 1.812 -25.656 1.00 46.00 261 LEU A C 1
ATOM 2118 O O . LEU A 1 261 ? -0.102 0.872 -26.446 1.00 46.00 261 LEU A O 1
ATOM 2122 N N . PHE A 1 262 ? 0.346 3.017 -25.925 1.00 49.69 262 PHE A N 1
ATOM 2123 C CA . PHE A 1 262 ? 1.183 3.302 -27.082 1.00 49.69 262 PHE A CA 1
ATOM 2124 C C . PHE A 1 262 ? 2.635 3.381 -26.613 1.00 49.69 262 PHE A C 1
ATOM 2126 O O . PHE A 1 262 ? 2.974 4.203 -25.761 1.00 49.69 262 PHE A O 1
ATOM 2133 N N . ILE A 1 263 ? 3.459 2.484 -27.149 1.00 49.91 263 ILE A N 1
ATOM 2134 C CA . ILE A 1 263 ? 4.908 2.438 -26.952 1.00 49.91 263 ILE A CA 1
ATOM 2135 C C . ILE A 1 263 ? 5.501 3.116 -28.181 1.00 49.91 263 ILE A C 1
ATOM 2137 O O . ILE A 1 263 ? 5.345 2.610 -29.291 1.00 49.91 263 ILE A O 1
ATOM 2141 N N . ILE A 1 264 ? 6.122 4.277 -27.990 1.00 48.91 264 ILE A N 1
ATOM 2142 C CA . ILE A 1 264 ? 6.868 4.955 -29.051 1.00 48.91 264 ILE A CA 1
ATOM 2143 C C . ILE A 1 264 ? 8.342 4.878 -28.660 1.00 48.91 264 ILE A C 1
ATOM 2145 O O . ILE A 1 264 ? 8.746 5.441 -27.640 1.00 48.91 264 ILE A O 1
ATOM 2149 N N . ASP A 1 265 ? 9.103 4.125 -29.446 1.00 46.28 265 ASP A N 1
ATOM 2150 C CA . ASP A 1 265 ? 10.565 4.134 -29.441 1.00 46.28 265 ASP A CA 1
ATOM 2151 C C . ASP A 1 265 ? 11.000 5.230 -30.423 1.00 46.28 265 ASP A C 1
ATOM 2153 O O . ASP A 1 265 ? 10.516 5.259 -31.557 1.00 46.28 265 ASP A O 1
ATOM 2157 N N . LEU A 1 266 ? 11.801 6.197 -29.970 1.00 43.16 266 LEU A N 1
ATOM 2158 C CA . LEU A 1 266 ? 12.220 7.346 -30.784 1.00 43.16 266 LEU A CA 1
ATOM 2159 C C . LEU A 1 266 ? 13.597 7.136 -31.431 1.00 43.16 266 LEU A C 1
ATOM 2161 O O . LEU A 1 266 ? 14.175 8.099 -31.944 1.00 43.16 266 LEU A O 1
ATOM 2165 N N . ARG A 1 267 ? 14.133 5.912 -31.379 1.00 45.91 267 ARG A N 1
ATOM 2166 C CA . ARG A 1 267 ? 15.407 5.545 -32.007 1.00 45.91 267 ARG A CA 1
ATOM 2167 C C . ARG A 1 267 ? 15.307 5.315 -33.508 1.00 45.91 267 ARG A C 1
ATOM 2169 O O . ARG A 1 267 ? 14.301 4.738 -33.973 1.00 45.91 267 ARG A O 1
#

Secondary structure (DSSP, 8-state):
---------HHHHHHHHHHHHHHHHHTT-S-EEE---TT--TT---S-SEEEE-SS-EEEEEE-SBGGGS-HHHHHHHHHHHHHTT-EEEEE-SEETTEEPPTTEEEEETTEEEE-HHHHHIIIII----EEEETTEEEEEE-HHHHHHHHHHTT--HHHHHHHHTS-HHHHHHHTTS-EEEEHHHHHHHHHHH-GGGB----HHHHHHHHHHHHHTT--PPP---HHHHHHHHTT-EEEE-SSSSSSEEEEEEETTEEEEEEE---

Foldseek 3Di:
DDDDDPPDDQVNVQVVQVVLLQVLQVVADPFKDADDQPPDDPPAFALFGMWGDGPQFIATEAEGQEPCVQDPQSPVLLVLCCVQQVGAAEYEYQHHPPDGFDALEWEADPLHTYGYSNNSSCAAPVLNRAWYDYPRFIKGKFFLCLLVVQCVVVVHQLCNLCVQLVHDSVVNVVSNPGIDIDGPSSLVSSCVRRNPPRGGRRYPNNSSVVSVVVVVVAPDDDAPDDPVQVVLVVVVWSKHAGDRHSARIWTWDCDPNHTDTDGDHPD